Protein AF-0000000076615016 (afdb_homodimer)

Sequence (362 aa):
MDGISYGSLTGNTTLDVFFDHLCDGSAEAWPGLYSFWSNNQDWLRMIIHIYPLPYHYYSFNVGEAGRFIQTMYPANFTSFLSWFFQHQSKYLDAAQAWDQSQLYTNLAHDTQTATGVAFSLTEEALNKDTYDWSLRVSWKYATSKGITGTPQYMVNGIWTPGASNCVTVQDWQSFFSSIISMDGISYGSLTGNTTLDVFFDHLCDGSAEAWPGLYSFWSNNQDWLRMIIHIYPLPYHYYSFNVGEAGRFIQTMYPANFTSFLSWFFQHQSKYLDAAQAWDQSQLYTNLAHDTQTATGVAFSLTEEALNKDTYDWSLRVSWKYATSKGITGTPQYMVNGIWTPGASNCVTVQDWQSFFSSIIS

Structure (mmCIF, N/CA/C/O backbone):
data_AF-0000000076615016-model_v1
#
loop_
_entity.id
_entity.type
_entity.pdbx_description
1 polymer 'Uncharacterized protein'
#
loop_
_atom_site.group_PDB
_atom_site.id
_atom_site.type_symbol
_atom_site.label_atom_id
_atom_site.label_alt_id
_atom_site.label_comp_id
_atom_site.label_asym_id
_atom_site.label_entity_id
_atom_site.label_seq_id
_atom_site.pdbx_PDB_ins_code
_atom_site.Cartn_x
_atom_site.Cartn_y
_atom_site.Cartn_z
_atom_site.occupancy
_atom_site.B_iso_or_equiv
_atom_site.auth_seq_id
_atom_site.auth_comp_id
_atom_site.auth_asym_id
_atom_site.auth_atom_id
_atom_site.pdbx_PDB_model_num
ATOM 1 N N . MET A 1 1 ? -15.938 5.969 12.484 1 75 1 MET A N 1
ATOM 2 C CA . MET A 1 1 ? -15.695 6.531 11.156 1 75 1 MET A CA 1
ATOM 3 C C . MET A 1 1 ? -14.195 6.676 10.898 1 75 1 MET A C 1
ATOM 5 O O . MET A 1 1 ? -13.422 6.91 11.82 1 75 1 MET A O 1
ATOM 9 N N . ASP A 1 2 ? -13.773 6.316 9.664 1 92 2 ASP A N 1
ATOM 10 C CA . ASP A 1 2 ? -12.359 6.414 9.32 1 92 2 ASP A CA 1
ATOM 11 C C . ASP A 1 2 ? -11.984 7.848 8.945 1 92 2 ASP A C 1
ATOM 13 O O . ASP A 1 2 ? -12.805 8.578 8.383 1 92 2 ASP A O 1
ATOM 17 N N . GLY A 1 3 ? -10.727 8.18 9.352 1 95.31 3 GLY A N 1
ATOM 18 C CA . GLY A 1 3 ? -10.18 9.469 8.961 1 95.31 3 GLY A CA 1
ATOM 19 C C . GLY A 1 3 ? -10.258 10.508 10.062 1 95.31 3 GLY A C 1
ATOM 20 O O . GLY A 1 3 ? -10.766 10.227 11.156 1 95.31 3 GLY A O 1
ATOM 21 N N . ILE A 1 4 ? -9.695 11.734 9.898 1 96.62 4 ILE A N 1
ATOM 22 C CA . ILE A 1 4 ? -9.773 12.875 10.812 1 96.62 4 ILE A CA 1
ATOM 23 C C . ILE A 1 4 ? -10.672 13.953 10.211 1 96.62 4 ILE A C 1
ATOM 25 O O . ILE A 1 4 ? -10.555 14.281 9.031 1 96.62 4 ILE A O 1
ATOM 29 N N . SER A 1 5 ? -11.547 14.383 11.008 1 94.94 5 SER A N 1
ATOM 30 C CA . SER A 1 5 ? -12.562 15.328 10.555 1 94.94 5 SER A CA 1
ATOM 31 C C . SER A 1 5 ? -12.211 16.75 10.969 1 94.94 5 SER A C 1
ATOM 33 O O . SER A 1 5 ? -11.742 16.984 12.086 1 94.94 5 SER A O 1
ATOM 35 N N . TYR A 1 6 ? -12.391 17.656 9.992 1 93.62 6 TYR A N 1
ATOM 36 C CA . TYR A 1 6 ? -12.219 19.094 10.219 1 93.62 6 TYR A CA 1
ATOM 37 C C . TYR A 1 6 ? -13.461 19.859 9.773 1 93.62 6 TYR A C 1
ATOM 39 O O . TYR A 1 6 ? -14.109 19.5 8.797 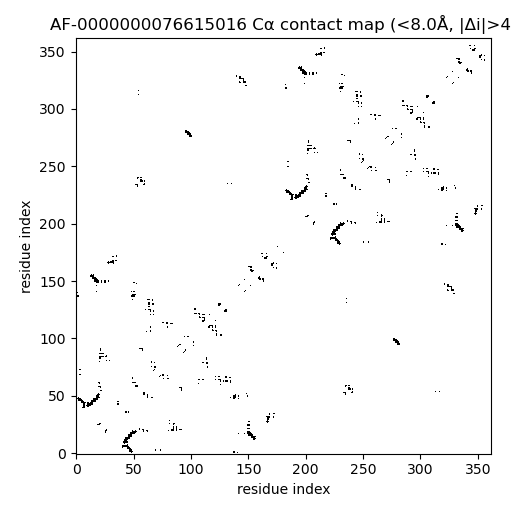1 93.62 6 TYR A O 1
ATOM 47 N N . GLY A 1 7 ? -13.695 20.984 10.523 1 89.06 7 GLY A N 1
ATOM 48 C CA . GLY A 1 7 ? -14.805 21.844 10.156 1 89.06 7 GLY A CA 1
ATOM 49 C C . GLY A 1 7 ? -16.094 21.484 10.852 1 89.06 7 GLY A C 1
ATOM 50 O O . GLY A 1 7 ? -16.094 20.719 11.82 1 89.06 7 GLY A O 1
ATOM 51 N N . SER A 1 8 ? -17.172 22.141 10.375 1 82.62 8 SER A N 1
ATOM 52 C CA . SER A 1 8 ? -18.453 22.078 11.055 1 82.62 8 SER A CA 1
ATOM 53 C C . SER A 1 8 ? -19.062 20.688 10.961 1 82.62 8 SER A C 1
ATOM 55 O O . SER A 1 8 ? -19.078 20.078 9.891 1 82.62 8 SER A O 1
ATOM 57 N N . LEU A 1 9 ? -19.484 20.203 12.086 1 83.56 9 LEU A N 1
ATOM 58 C CA . LEU A 1 9 ? -20.172 18.922 12.141 1 83.56 9 LEU A CA 1
ATOM 59 C C . LEU A 1 9 ? -21.625 19.062 11.711 1 83.56 9 LEU A C 1
ATOM 61 O O . LEU A 1 9 ? -22.312 18.062 11.453 1 83.56 9 LEU A O 1
ATOM 65 N N . THR A 1 10 ? -22.016 20.266 11.547 1 81.25 10 THR A N 1
ATOM 66 C CA . THR A 1 10 ? -23.406 20.516 11.211 1 81.25 10 THR A CA 1
ATOM 67 C C . THR A 1 10 ? -23.547 21 9.773 1 81.25 10 THR A C 1
ATOM 69 O O . THR A 1 10 ? -24.641 21.297 9.305 1 81.25 10 THR A O 1
ATOM 72 N N . GLY A 1 11 ? -22.406 21.141 9.141 1 78.56 11 GLY A N 1
ATOM 73 C CA . GLY A 1 11 ? -22.453 21.547 7.742 1 78.56 11 GLY A CA 1
ATOM 74 C C . GLY A 1 11 ? -23.172 20.531 6.855 1 78.56 11 GLY A C 1
ATOM 75 O O . GLY A 1 11 ? -23.344 19.375 7.238 1 78.56 11 GLY A O 1
ATOM 76 N N . ASN A 1 12 ? -23.625 21.016 5.672 1 85.88 12 ASN A N 1
ATOM 77 C CA . ASN A 1 12 ? -24.453 20.219 4.781 1 85.88 12 ASN A CA 1
ATOM 78 C C . ASN A 1 12 ? -23.609 19.453 3.768 1 85.88 12 ASN A C 1
ATOM 80 O O . ASN A 1 12 ? -24.141 18.656 2.988 1 85.88 12 ASN A O 1
ATOM 84 N N . THR A 1 13 ? -22.328 19.797 3.725 1 94.38 13 THR A N 1
ATOM 85 C CA . THR A 1 13 ? -21.469 19.156 2.729 1 94.38 13 THR A CA 1
ATOM 86 C C . THR A 1 13 ? -20.234 18.531 3.383 1 94.38 13 THR A C 1
ATOM 88 O O . THR A 1 13 ? -19.578 19.188 4.203 1 94.38 13 THR A O 1
ATOM 91 N N . THR A 1 14 ? -19.906 17.281 3.051 1 96 14 THR A N 1
ATOM 92 C CA . THR A 1 14 ? -18.703 16.609 3.514 1 96 14 THR A CA 1
ATOM 93 C C . THR A 1 14 ? -17.797 16.25 2.34 1 96 14 THR A C 1
ATOM 95 O O . THR A 1 14 ? -18.25 15.688 1.343 1 96 14 THR A O 1
ATOM 98 N N . LEU A 1 15 ? -16.609 16.656 2.4 1 96.56 15 LEU A N 1
ATOM 99 C CA . LEU A 1 15 ? -15.57 16.281 1.446 1 96.56 15 LEU A CA 1
ATOM 100 C C . LEU A 1 15 ? -14.617 15.258 2.055 1 96.56 15 LEU A C 1
ATOM 102 O O . LEU A 1 15 ? -13.844 15.586 2.959 1 96.56 15 LEU A O 1
ATOM 106 N N . ASP A 1 16 ? -14.672 13.992 1.586 1 97.5 16 ASP A N 1
ATOM 107 C CA . ASP A 1 16 ? -13.648 13 1.901 1 97.5 16 ASP A CA 1
ATOM 108 C C . ASP A 1 16 ? -12.438 13.164 0.988 1 97.5 16 ASP A C 1
ATOM 110 O O . ASP A 1 16 ? -12.57 13.219 -0.235 1 97.5 16 ASP A O 1
ATOM 114 N N . VAL A 1 17 ? -11.344 13.273 1.611 1 98.38 17 VAL A N 1
ATOM 115 C CA . VAL A 1 17 ? -10.07 13.422 0.919 1 98.38 17 VAL A CA 1
ATOM 116 C C . VAL A 1 17 ? -9.188 12.203 1.192 1 98.38 17 VAL A C 1
ATOM 118 O O . VAL A 1 17 ? -8.953 11.844 2.35 1 98.38 17 VAL A O 1
ATOM 121 N N . PHE A 1 18 ? -8.742 11.516 0.162 1 98.69 18 PHE A N 1
ATOM 122 C CA . PHE A 1 18 ? -7.812 10.391 0.284 1 98.69 18 PHE A CA 1
ATOM 123 C C . PHE A 1 18 ? -6.414 10.805 -0.162 1 98.69 18 PHE A C 1
ATOM 125 O O . PHE A 1 18 ? -6.195 11.102 -1.337 1 98.69 18 PHE A O 1
ATOM 132 N N . PHE A 1 19 ? -5.477 10.836 0.798 1 98.75 19 PHE A N 1
ATOM 133 C CA . PHE A 1 19 ? -4.121 11.312 0.555 1 98.75 19 PHE A CA 1
ATOM 134 C C . PHE A 1 19 ? -3.102 10.219 0.866 1 98.75 19 PHE A C 1
ATOM 136 O O . PHE A 1 19 ? -3.342 9.367 1.721 1 98.75 19 PHE A O 1
ATOM 143 N N . ASP A 1 20 ? -2.072 10.242 0.205 1 98.88 20 ASP A N 1
ATOM 144 C CA . ASP A 1 20 ? -0.814 9.57 0.519 1 98.88 20 ASP A CA 1
ATOM 145 C C . ASP A 1 20 ? 0.298 10.586 0.776 1 98.88 20 ASP A C 1
ATOM 147 O O . ASP A 1 20 ? 0.588 11.422 -0.078 1 98.88 20 ASP A O 1
ATOM 151 N N . HIS A 1 21 ? 0.977 10.484 1.896 1 98.88 21 HIS A N 1
ATOM 152 C CA . HIS A 1 21 ? 1.979 11.453 2.324 1 98.88 21 HIS A CA 1
ATOM 153 C C . HIS A 1 21 ? 3.107 11.57 1.304 1 98.88 21 HIS A C 1
ATOM 155 O O . HIS A 1 21 ? 3.799 12.586 1.247 1 98.88 21 HIS A O 1
ATOM 161 N N . LEU A 1 22 ? 3.299 10.539 0.494 1 98.81 22 LEU A N 1
ATOM 162 C CA . LEU A 1 22 ? 4.445 10.508 -0.407 1 98.81 22 LEU A CA 1
ATOM 163 C C . LEU A 1 22 ? 3.998 10.641 -1.859 1 98.81 22 LEU A C 1
ATOM 165 O O . LEU A 1 22 ? 4.777 10.367 -2.779 1 98.81 22 LEU A O 1
ATOM 169 N N . CYS A 1 23 ? 2.771 11.008 -2.111 1 98.75 23 CYS A N 1
ATOM 170 C CA . CYS A 1 23 ? 2.248 11.156 -3.465 1 98.75 23 CYS A CA 1
ATOM 171 C C . CYS A 1 23 ? 2.393 12.594 -3.953 1 98.75 23 CYS A C 1
ATOM 173 O O . CYS A 1 23 ? 1.917 13.523 -3.303 1 98.75 23 CYS A O 1
ATOM 175 N N . ASP A 1 24 ? 2.99 12.75 -5.086 1 98.06 24 ASP A N 1
ATOM 176 C CA . ASP A 1 24 ? 3.215 14.078 -5.637 1 98.06 24 ASP A CA 1
ATOM 177 C C . ASP A 1 24 ? 1.892 14.781 -5.934 1 98.06 24 ASP A C 1
ATOM 179 O O . ASP A 1 24 ? 1.761 15.992 -5.715 1 98.06 24 ASP A O 1
ATOM 183 N N . GLY A 1 25 ? 0.865 14.078 -6.438 1 97.88 25 GLY A N 1
ATOM 184 C CA . GLY A 1 25 ? -0.448 14.664 -6.656 1 97.88 25 GLY A CA 1
ATOM 185 C C . GLY A 1 25 ? -1.092 15.18 -5.383 1 97.88 25 GLY A C 1
ATOM 186 O O . GLY A 1 25 ? -1.687 16.266 -5.371 1 97.88 25 GLY A O 1
ATOM 187 N N . SER A 1 26 ? -1.023 14.414 -4.281 1 98.5 26 SER A N 1
ATOM 188 C CA . SER A 1 26 ? -1.533 14.844 -2.984 1 98.5 26 SER A CA 1
ATOM 189 C C . SER A 1 26 ? -0.844 16.125 -2.518 1 98.5 26 SER A C 1
ATOM 191 O O . SER A 1 26 ? -1.498 17.047 -2.02 1 98.5 26 SER A O 1
ATOM 193 N N . ALA A 1 27 ? 0.532 16.109 -2.67 1 98.62 27 ALA A N 1
ATOM 194 C CA . ALA A 1 27 ? 1.303 17.297 -2.268 1 98.62 27 ALA A CA 1
ATOM 195 C C . ALA A 1 27 ? 0.873 18.531 -3.055 1 98.62 27 ALA A C 1
ATOM 197 O O . ALA A 1 27 ? 0.742 19.609 -2.49 1 98.62 27 ALA A O 1
ATOM 198 N N . GLU A 1 28 ? 0.644 18.344 -4.324 1 98.19 28 GLU A N 1
ATOM 199 C CA . GLU A 1 28 ? 0.249 19.453 -5.188 1 98.19 28 GLU A CA 1
ATOM 200 C C . GLU A 1 28 ? -1.146 19.953 -4.828 1 98.19 28 GLU A C 1
ATOM 202 O O . GLU A 1 28 ? -1.414 21.156 -4.91 1 98.19 28 GLU A O 1
ATOM 207 N N . ALA A 1 29 ? -2.029 19.125 -4.422 1 98.19 29 ALA A N 1
ATOM 208 C CA . ALA A 1 29 ? -3.434 19.438 -4.184 1 98.19 29 ALA A CA 1
ATOM 209 C C . ALA A 1 29 ? -3.617 20.141 -2.832 1 98.19 29 ALA A C 1
ATOM 211 O O . ALA A 1 29 ? -4.535 20.938 -2.66 1 98.19 29 ALA A O 1
ATOM 212 N N . TRP A 1 30 ? -2.754 19.906 -1.861 1 98.38 30 TRP A N 1
ATOM 213 C CA . TRP A 1 30 ? -2.998 20.188 -0.45 1 98.38 30 TRP A CA 1
ATOM 214 C C . TRP A 1 30 ? -3.084 21.688 -0.199 1 98.38 30 TRP A C 1
ATOM 216 O O . TRP A 1 30 ? -4.043 22.172 0.411 1 98.38 30 TRP A O 1
ATOM 226 N N . PRO A 1 31 ? -2.145 22.547 -0.707 1 98.31 31 PRO A N 1
ATOM 227 C CA . PRO A 1 31 ? -2.203 23.953 -0.335 1 98.31 31 PRO A CA 1
ATOM 228 C C . PRO A 1 31 ? -3.492 24.641 -0.794 1 98.31 31 PRO A C 1
ATOM 230 O O . PRO A 1 31 ? -4.113 25.375 -0.026 1 98.31 31 PRO A O 1
ATOM 233 N N . GLY A 1 32 ? -3.875 24.391 -2.02 1 98.44 32 GLY A N 1
ATOM 234 C CA . GLY A 1 32 ? -5.102 24.984 -2.529 1 98.44 32 GLY A CA 1
ATOM 235 C C . GLY A 1 32 ? -6.344 24.484 -1.819 1 98.44 32 GLY A C 1
ATOM 236 O O . GLY A 1 32 ? -7.234 25.266 -1.487 1 98.44 32 GLY A O 1
ATOM 237 N N . LEU A 1 33 ? -6.434 23.172 -1.544 1 98.31 33 LEU A N 1
ATOM 238 C CA . LEU A 1 33 ? -7.566 22.594 -0.835 1 98.31 33 LEU A CA 1
ATOM 239 C C . LEU A 1 33 ? -7.672 23.141 0.58 1 98.31 33 LEU A C 1
ATOM 241 O O . LEU A 1 33 ? -8.758 23.516 1.025 1 98.31 33 LEU A O 1
ATOM 245 N N . TYR A 1 34 ? -6.48 23.156 1.288 1 98.06 34 TYR A N 1
ATOM 246 C CA . TYR A 1 34 ? -6.469 23.641 2.666 1 98.06 34 TYR A CA 1
ATOM 247 C C . TYR A 1 34 ? -6.93 25.094 2.74 1 98.06 34 TYR A C 1
ATOM 249 O O . TYR A 1 34 ? -7.719 25.453 3.617 1 98.06 34 TYR A O 1
ATOM 257 N N . SER A 1 35 ? -6.414 25.906 1.877 1 98.25 35 SER A N 1
ATOM 258 C CA . SER A 1 35 ? -6.797 27.312 1.847 1 98.25 35 SER A CA 1
ATOM 259 C C . SER A 1 35 ? -8.289 27.469 1.567 1 98.25 35 SER A C 1
ATOM 261 O O . SER A 1 35 ? -8.969 28.25 2.229 1 98.25 35 SER A O 1
ATOM 263 N N . PHE A 1 36 ? -8.836 26.781 0.556 1 98 36 PHE A N 1
ATOM 264 C CA . PHE A 1 36 ? -10.258 26.844 0.235 1 98 36 PHE A CA 1
ATOM 265 C C . PHE A 1 36 ? -11.102 26.422 1.435 1 98 36 PHE A C 1
ATOM 267 O O . PHE A 1 36 ? -12.031 27.125 1.82 1 98 36 PHE A O 1
ATOM 274 N N . TRP A 1 37 ? -10.711 25.25 2.018 1 96.81 37 TRP A N 1
ATOM 275 C CA . TRP A 1 37 ? -11.445 24.719 3.164 1 96.81 37 TRP A CA 1
ATOM 276 C C . TRP A 1 37 ? -11.422 25.719 4.32 1 96.81 37 TRP A C 1
ATOM 278 O O . TRP A 1 37 ? -12.461 25.984 4.941 1 96.81 37 TRP A O 1
ATOM 288 N N . SER A 1 38 ? -10.242 26.281 4.641 1 96.44 38 SER A N 1
ATOM 289 C CA . SER A 1 38 ? -10.078 27.203 5.762 1 96.44 38 SER A CA 1
ATOM 290 C C . SER A 1 38 ? -11.031 28.375 5.652 1 96.44 38 SER A C 1
ATOM 292 O O . SER A 1 38 ? -11.469 28.922 6.668 1 96.44 38 SER A O 1
ATOM 294 N N . ASN A 1 39 ? -11.438 28.734 4.461 1 95.81 39 ASN A N 1
ATOM 295 C CA . ASN A 1 39 ? -12.32 29.875 4.227 1 95.81 39 ASN A CA 1
ATOM 296 C C . ASN A 1 39 ? -13.781 29.438 4.133 1 95.81 39 ASN A C 1
ATOM 298 O O . ASN A 1 39 ? -14.672 30.266 3.979 1 95.81 39 ASN A O 1
ATOM 302 N N . ASN A 1 40 ? -14.047 28.172 4.223 1 94.81 40 ASN A N 1
ATOM 303 C CA . ASN A 1 40 ? -15.398 27.641 4.031 1 94.81 40 ASN A CA 1
ATOM 304 C C . ASN A 1 40 ? -15.75 26.609 5.094 1 94.81 40 ASN A C 1
ATOM 306 O O . ASN A 1 40 ? -16.516 25.672 4.824 1 94.81 40 ASN A O 1
ATOM 310 N N . GLN A 1 41 ? -15.18 26.688 6.266 1 94 41 GLN A N 1
ATOM 311 C CA . GLN A 1 4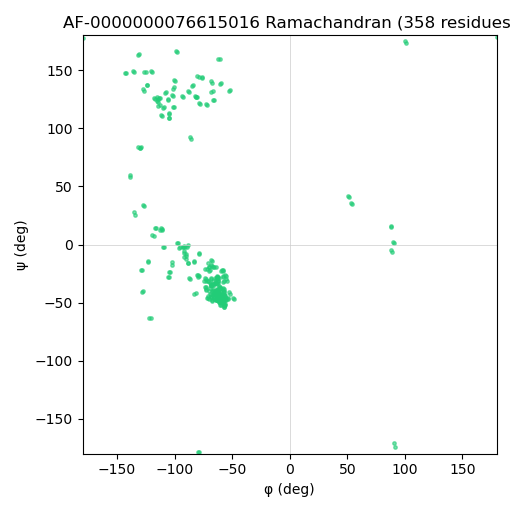1 ? -15.32 25.688 7.328 1 94 41 GLN A CA 1
ATOM 312 C C . GLN A 1 41 ? -16.719 25.734 7.926 1 94 41 GLN A C 1
ATOM 314 O O . GLN A 1 41 ? -17.125 24.797 8.625 1 94 41 GLN A O 1
ATOM 319 N N . ASP A 1 42 ? -17.438 26.719 7.715 1 92.19 42 ASP A N 1
ATOM 320 C CA . ASP A 1 42 ? -18.766 26.859 8.281 1 92.19 42 ASP A CA 1
ATOM 321 C C . ASP A 1 42 ? -19.75 25.891 7.633 1 92.19 42 ASP A C 1
ATOM 323 O O . ASP A 1 42 ? -20.734 25.484 8.258 1 92.19 42 ASP A O 1
ATOM 327 N N . TRP A 1 43 ? -19.531 25.562 6.305 1 92.88 43 TRP A N 1
ATOM 328 C CA . TRP A 1 43 ? -20.5 24.703 5.625 1 92.88 43 TRP A CA 1
ATOM 329 C C . TRP A 1 43 ? -19.812 23.469 5.055 1 92.88 43 TRP A C 1
ATOM 331 O O . TRP A 1 43 ? -20.484 22.5 4.684 1 92.88 43 TRP A O 1
ATOM 341 N N . LEU A 1 44 ? -18.5 23.453 4.977 1 95.38 44 LEU A N 1
ATOM 342 C CA . LEU A 1 44 ? -17.75 22.344 4.379 1 95.38 44 LEU A CA 1
ATOM 343 C C . LEU A 1 44 ? -16.953 21.594 5.438 1 95.38 44 LEU A C 1
ATOM 345 O O . LEU A 1 44 ? -15.977 22.109 5.973 1 95.38 44 LEU A O 1
ATOM 349 N N . ARG A 1 45 ? -17.375 20.375 5.691 1 96.38 45 ARG A N 1
ATOM 350 C CA . ARG A 1 45 ? -16.609 19.453 6.512 1 96.38 45 ARG A CA 1
ATOM 351 C C . ARG A 1 45 ? -15.609 18.656 5.672 1 96.38 45 ARG A C 1
ATOM 353 O O . ARG A 1 45 ? -15.945 18.188 4.586 1 96.38 45 ARG A O 1
ATOM 360 N N . MET A 1 46 ? -14.406 18.578 6.109 1 96.81 46 MET A N 1
ATOM 361 C CA . MET A 1 46 ? -13.359 17.828 5.422 1 96.81 46 MET A CA 1
ATOM 362 C C . MET A 1 46 ? -12.906 16.641 6.258 1 96.81 46 MET A C 1
ATOM 364 O O . MET A 1 46 ? -12.602 16.797 7.445 1 96.81 46 MET A O 1
ATOM 368 N N . ILE A 1 47 ? -12.953 15.477 5.703 1 97.38 47 ILE A N 1
ATOM 369 C CA . ILE A 1 47 ? -12.422 14.281 6.344 1 97.38 47 ILE A CA 1
ATOM 370 C C . ILE A 1 47 ? -11.211 13.766 5.566 1 97.38 47 ILE A C 1
ATOM 372 O O . ILE A 1 47 ? -11.32 13.43 4.387 1 97.38 47 ILE A O 1
ATOM 376 N N . ILE A 1 48 ? -10.094 13.703 6.176 1 98.38 48 ILE A N 1
ATOM 377 C CA . ILE A 1 48 ? -8.867 13.266 5.52 1 98.38 48 ILE A CA 1
ATOM 378 C C . ILE A 1 48 ? -8.562 11.82 5.898 1 98.38 48 ILE A C 1
ATOM 380 O O . ILE A 1 48 ? -8.445 11.492 7.082 1 98.38 48 ILE A O 1
ATOM 384 N N . HIS A 1 49 ? -8.531 10.969 4.945 1 98.69 49 HIS A N 1
ATOM 385 C CA . HIS A 1 49 ? -8.141 9.57 5.07 1 98.69 49 HIS A CA 1
ATOM 386 C C . HIS A 1 49 ? -6.719 9.344 4.566 1 98.69 49 HIS A C 1
ATOM 388 O O . HIS A 1 49 ? -6.379 9.742 3.451 1 98.69 49 HIS A O 1
ATOM 394 N N . ILE A 1 50 ? -5.871 8.664 5.445 1 98.81 50 ILE A N 1
ATOM 395 C CA . ILE A 1 50 ? -4.543 8.258 5 1 98.81 50 ILE A CA 1
ATOM 396 C C . ILE A 1 50 ? -4.648 6.992 4.148 1 98.81 50 ILE A C 1
ATOM 398 O O . ILE A 1 50 ? -5.207 5.984 4.586 1 98.81 50 ILE A O 1
ATOM 402 N N . TYR A 1 51 ? -4.18 7.066 2.902 1 98.81 51 TYR A N 1
ATOM 403 C CA . TYR A 1 51 ? -4.262 5.961 1.956 1 98.81 51 TYR A CA 1
ATOM 404 C C . TYR A 1 51 ? -2.906 5.691 1.312 1 98.81 51 TYR A C 1
ATOM 406 O O . TYR A 1 51 ? -2.654 6.117 0.183 1 98.81 51 TYR A O 1
ATOM 414 N N . PRO A 1 52 ? -2.02 4.91 2.02 1 98.81 52 PRO A N 1
ATOM 415 C CA . PRO A 1 52 ? -0.692 4.617 1.474 1 98.81 52 PRO A CA 1
ATOM 416 C C . PRO A 1 52 ? -0.75 3.766 0.206 1 98.81 52 PRO A C 1
ATOM 418 O O . PRO A 1 52 ? -1.366 2.697 0.202 1 98.81 52 PRO A O 1
ATOM 421 N N . LEU A 1 53 ? -0.141 4.254 -0.879 1 98.81 53 LEU A N 1
ATOM 422 C CA . LEU A 1 53 ? -0.028 3.508 -2.127 1 98.81 53 LEU A CA 1
ATOM 423 C C . LEU A 1 53 ? 1.178 2.574 -2.094 1 98.81 53 LEU A C 1
ATOM 425 O O . LEU A 1 53 ? 2.256 2.963 -1.641 1 98.81 53 LEU A O 1
ATOM 429 N N . PRO A 1 54 ? 1.065 1.339 -2.553 1 98.5 54 PRO A N 1
ATOM 430 C CA . PRO A 1 54 ? 2.129 0.349 -2.363 1 98.5 54 PRO A CA 1
ATOM 431 C C . PRO A 1 54 ? 3.375 0.654 -3.191 1 98.5 54 PRO A C 1
ATOM 433 O O . PRO A 1 54 ? 4.453 0.123 -2.912 1 98.5 54 PRO A O 1
ATOM 436 N N . TYR A 1 55 ? 3.236 1.514 -4.285 1 98.38 55 TYR A N 1
ATOM 437 C CA . TYR A 1 55 ? 4.375 1.82 -5.141 1 98.38 55 TYR A CA 1
ATOM 438 C C . TYR A 1 55 ? 5.129 3.043 -4.633 1 98.38 55 TYR A C 1
ATOM 440 O O . TYR A 1 55 ? 6.176 3.408 -5.176 1 98.38 55 TYR A O 1
ATOM 448 N N . HIS A 1 56 ? 4.625 3.758 -3.66 1 98.44 56 HIS A N 1
ATOM 449 C CA . HIS A 1 56 ? 5.418 4.621 -2.791 1 98.44 56 HIS A CA 1
ATOM 450 C C . HIS A 1 56 ? 5.973 3.846 -1.603 1 98.44 56 HIS A C 1
ATOM 452 O O . HIS A 1 56 ? 5.355 3.801 -0.537 1 98.44 56 HIS A O 1
ATOM 458 N N . TYR A 1 57 ? 7.164 3.326 -1.721 1 97.19 57 TYR A N 1
ATOM 459 C CA . TYR A 1 57 ? 7.691 2.178 -0.991 1 97.19 57 TYR A CA 1
ATOM 460 C C . TYR A 1 57 ? 7.586 2.393 0.514 1 97.19 57 TYR A C 1
ATOM 462 O O . TYR A 1 57 ? 7.383 1.44 1.271 1 97.19 57 TYR A O 1
ATOM 470 N N . TYR A 1 58 ? 7.652 3.617 0.987 1 98.31 58 TYR A N 1
ATOM 471 C CA . TYR A 1 58 ? 7.691 3.854 2.426 1 98.31 58 TYR A CA 1
ATOM 472 C C . TYR A 1 58 ? 6.418 4.539 2.9 1 98.31 58 TYR A C 1
ATOM 474 O O . TYR A 1 58 ? 6.363 5.055 4.02 1 98.31 58 TYR A O 1
ATOM 482 N N . SER A 1 59 ? 5.453 4.559 2.02 1 98.75 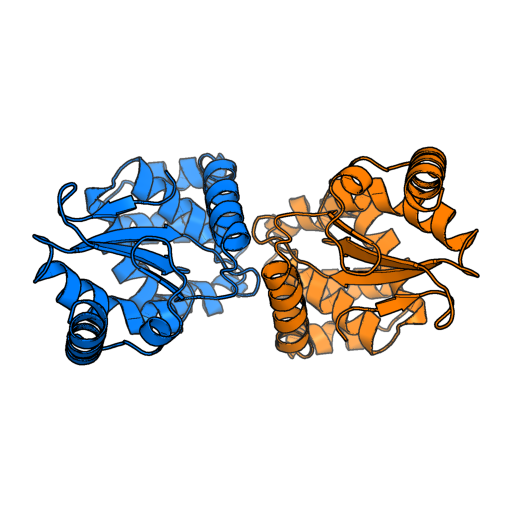59 SER A N 1
ATOM 483 C CA . SER A 1 59 ? 4.234 5.301 2.311 1 98.75 59 SER A CA 1
ATOM 484 C C . SER A 1 59 ? 3.514 4.73 3.527 1 98.75 59 SER A C 1
ATOM 486 O O . SER A 1 59 ? 2.934 5.473 4.32 1 98.75 59 SER A O 1
ATOM 488 N N . PHE A 1 60 ? 3.453 3.365 3.684 1 98.81 60 PHE A N 1
ATOM 489 C CA . PHE A 1 60 ? 2.77 2.793 4.836 1 98.81 60 PHE A CA 1
ATOM 490 C C . PHE A 1 60 ? 3.49 3.156 6.129 1 98.81 60 PHE A C 1
ATOM 492 O O . PHE A 1 60 ? 2.85 3.467 7.137 1 98.81 60 PHE A O 1
ATOM 499 N N . ASN A 1 61 ? 4.852 3.141 6.152 1 98.69 61 ASN A N 1
ATOM 500 C CA . ASN A 1 61 ? 5.621 3.549 7.324 1 98.69 61 ASN A CA 1
ATOM 501 C C . ASN A 1 61 ? 5.34 5 7.703 1 98.69 61 ASN A C 1
ATOM 503 O O . ASN A 1 61 ? 5.082 5.305 8.867 1 98.69 61 ASN A O 1
ATOM 507 N N . VAL A 1 62 ? 5.418 5.871 6.707 1 98.88 62 VAL A N 1
ATOM 508 C CA . VAL A 1 62 ? 5.125 7.281 6.953 1 98.88 62 VAL A CA 1
ATOM 509 C C . VAL A 1 62 ? 3.68 7.434 7.418 1 98.88 62 VAL A C 1
ATOM 511 O O . VAL A 1 62 ? 3.389 8.242 8.305 1 98.88 62 VAL A O 1
ATOM 514 N N . GLY A 1 63 ? 2.762 6.613 6.824 1 98.88 63 GLY A N 1
ATOM 515 C CA . GLY A 1 63 ? 1.36 6.617 7.211 1 98.88 63 GLY A CA 1
ATOM 516 C C . GLY A 1 63 ? 1.143 6.227 8.664 1 98.88 63 GLY A C 1
ATOM 517 O O . GLY A 1 63 ? 0.23 6.734 9.32 1 98.88 63 GLY A O 1
ATOM 518 N N . GLU A 1 64 ? 1.978 5.285 9.164 1 98.81 64 GLU A N 1
ATOM 519 C CA . GLU A 1 64 ? 1.862 4.895 10.562 1 98.81 64 GLU A CA 1
ATOM 520 C C . GLU A 1 64 ? 2.182 6.066 11.492 1 98.81 64 GLU A C 1
ATOM 522 O O . GLU A 1 64 ? 1.502 6.266 12.5 1 98.81 64 GLU A O 1
ATOM 527 N N . ALA A 1 65 ? 3.195 6.805 11.18 1 98.88 65 ALA A N 1
ATOM 528 C CA . ALA A 1 65 ? 3.48 8.023 11.93 1 98.88 65 ALA A CA 1
ATOM 529 C C . ALA A 1 65 ? 2.332 9.023 11.812 1 98.88 65 ALA A C 1
ATOM 531 O O . ALA A 1 65 ? 1.946 9.656 12.797 1 98.88 65 ALA A O 1
ATOM 532 N N . GLY A 1 66 ? 1.846 9.203 10.602 1 98.88 66 GLY A N 1
ATOM 533 C CA . GLY A 1 66 ? 0.695 10.07 10.391 1 98.88 66 GLY A CA 1
ATOM 534 C C . GLY A 1 66 ? -0.513 9.664 11.211 1 98.88 66 GLY A C 1
ATOM 535 O O . GLY A 1 66 ? -1.184 10.516 11.805 1 98.88 66 GLY A O 1
ATOM 536 N N . ARG A 1 67 ? -0.83 8.359 11.281 1 98.62 67 ARG A N 1
ATOM 537 C CA . ARG A 1 67 ? -1.958 7.852 12.055 1 98.62 67 ARG A CA 1
ATOM 538 C C . ARG A 1 67 ? -1.756 8.102 13.547 1 98.62 67 ARG A C 1
ATOM 540 O O . ARG A 1 67 ? -2.707 8.422 14.258 1 98.62 67 ARG A O 1
ATOM 547 N N . PHE A 1 68 ? -0.503 7.879 14.016 1 98.88 68 PHE A N 1
ATOM 548 C CA . PHE A 1 68 ? -0.145 8.219 15.391 1 98.88 68 PHE A CA 1
ATOM 549 C C . PHE A 1 68 ? -0.488 9.672 15.695 1 98.88 68 PHE A C 1
ATOM 551 O O . PHE A 1 68 ? -1.155 9.961 16.688 1 98.88 68 PHE A O 1
ATOM 558 N N . ILE A 1 69 ? -0.158 10.602 14.844 1 98.81 69 ILE A N 1
ATOM 559 C CA . ILE A 1 69 ? -0.41 12.023 15.031 1 98.81 69 ILE A CA 1
ATOM 560 C C . ILE A 1 69 ? -1.91 12.297 14.961 1 98.81 69 ILE A C 1
ATOM 562 O O . ILE A 1 69 ? -2.459 13.008 15.797 1 98.81 69 ILE A O 1
ATOM 566 N N . GLN A 1 70 ? -2.633 11.703 13.945 1 97.88 70 GLN A N 1
ATOM 567 C CA . GLN A 1 70 ? -4.078 11.867 13.836 1 97.88 70 GLN A CA 1
ATOM 568 C C . GLN A 1 70 ? -4.77 11.5 15.148 1 97.88 70 GLN A C 1
ATOM 570 O O . GLN A 1 70 ? -5.727 12.164 15.555 1 97.88 70 GLN A O 1
ATOM 575 N N . THR A 1 71 ? -4.27 10.43 15.75 1 97.5 71 THR A N 1
ATOM 576 C CA . THR A 1 71 ? -4.961 9.82 16.875 1 97.5 71 THR A CA 1
ATOM 577 C C . THR A 1 71 ? -4.629 10.547 18.172 1 97.5 71 THR A C 1
ATOM 579 O O . THR A 1 71 ? -5.52 10.844 18.969 1 97.5 71 THR A O 1
ATOM 582 N N . MET A 1 72 ? -3.359 10.898 18.375 1 98.44 72 MET A N 1
ATOM 583 C CA . MET A 1 72 ? -2.926 11.352 19.703 1 98.44 72 MET A CA 1
ATOM 584 C C . MET A 1 72 ? -2.754 12.867 19.719 1 98.44 72 MET A C 1
ATOM 586 O O . MET A 1 72 ? -2.838 13.492 20.781 1 98.44 72 MET A O 1
ATOM 590 N N . TYR A 1 73 ? -2.533 13.438 18.562 1 98.12 73 TYR A N 1
ATOM 591 C CA . TYR A 1 73 ? -2.262 14.859 18.453 1 98.12 73 TYR A CA 1
ATOM 592 C C . TYR A 1 73 ? -2.992 15.461 17.25 1 98.12 73 TYR A C 1
ATOM 594 O O . TYR A 1 73 ? -2.375 16.094 16.391 1 98.12 73 TYR A O 1
ATOM 602 N N . PRO A 1 74 ? -4.375 15.352 17.234 1 97.25 74 PRO A N 1
ATOM 603 C CA . PRO A 1 74 ? -5.152 15.742 16.047 1 97.25 74 PRO A CA 1
ATOM 604 C C . PRO A 1 74 ? -4.926 17.203 15.648 1 97.25 74 PRO A C 1
ATOM 606 O O . PRO A 1 74 ? -4.988 17.531 14.469 1 97.25 74 PRO A O 1
ATOM 609 N N . ALA A 1 75 ? -4.59 18.094 16.516 1 96.69 75 ALA A N 1
ATOM 610 C CA . ALA A 1 75 ? -4.363 19.5 16.219 1 96.69 75 ALA A CA 1
ATOM 611 C C . ALA A 1 75 ? -3.088 19.688 15.398 1 96.69 75 ALA A C 1
ATOM 613 O O . ALA A 1 75 ? -2.934 20.703 14.695 1 96.69 75 ALA A O 1
ATOM 614 N N . ASN A 1 76 ? -2.199 18.688 15.5 1 98.25 76 ASN A N 1
ATOM 615 C CA . ASN A 1 76 ? -0.896 18.797 14.852 1 98.25 76 ASN A CA 1
ATOM 616 C C . ASN A 1 76 ? -0.886 18.078 13.5 1 98.25 76 ASN A C 1
ATOM 618 O O . ASN A 1 76 ? 0.106 18.141 12.773 1 98.25 76 ASN A O 1
ATOM 622 N N . PHE A 1 77 ? -1.966 17.5 13.078 1 98.44 77 PHE A N 1
ATOM 623 C CA . PHE A 1 77 ? -1.95 16.641 11.914 1 98.44 77 PHE A CA 1
ATOM 624 C C . PHE A 1 77 ? -1.789 17.453 10.633 1 98.44 77 PHE A C 1
ATOM 626 O O . PHE A 1 77 ? -1.105 17.016 9.703 1 98.44 77 PHE A O 1
ATOM 633 N N . THR A 1 78 ? -2.412 18.641 10.508 1 97.56 78 THR A N 1
ATOM 634 C CA . THR A 1 78 ? -2.266 19.438 9.289 1 97.56 78 THR A CA 1
ATOM 635 C C . THR A 1 78 ? -0.823 19.906 9.117 1 97.56 78 THR A C 1
ATOM 637 O O . THR A 1 78 ? -0.334 20.016 7.992 1 97.56 78 THR A O 1
ATOM 640 N N . SER A 1 79 ? -0.101 20.188 10.273 1 98.31 79 SER A N 1
ATOM 641 C CA . SER A 1 79 ? 1.32 20.516 10.211 1 98.31 79 SER A CA 1
ATOM 642 C C . SER A 1 79 ? 2.141 19.312 9.734 1 98.31 79 SER A C 1
ATOM 644 O O . SER A 1 79 ? 3.084 19.484 8.961 1 98.31 79 SER A O 1
ATOM 646 N N . PHE A 1 80 ? 1.807 18.141 10.242 1 98.81 80 PHE A N 1
ATOM 647 C CA . PHE A 1 80 ? 2.443 16.906 9.789 1 98.81 80 PHE A CA 1
ATOM 648 C C . PHE A 1 80 ? 2.283 16.734 8.281 1 98.81 80 PHE A C 1
ATOM 650 O O . PHE A 1 80 ? 3.268 16.531 7.57 1 98.81 80 PHE A O 1
ATOM 657 N N . LEU A 1 81 ? 1.051 16.844 7.82 1 98.62 81 LEU A N 1
ATOM 658 C CA . LEU A 1 81 ? 0.729 16.688 6.406 1 98.62 81 LEU A CA 1
ATOM 659 C C . LEU A 1 81 ? 1.517 17.672 5.555 1 98.62 81 LEU A C 1
ATOM 661 O O . LEU A 1 81 ? 2.154 17.281 4.574 1 98.62 81 LEU A O 1
ATOM 665 N N . SER A 1 82 ? 1.471 18.969 5.891 1 98.62 82 SER A N 1
ATOM 666 C CA . SER A 1 82 ? 2.135 20.016 5.133 1 98.62 82 SER A CA 1
ATOM 667 C C . SER A 1 82 ? 3.639 19.781 5.055 1 98.62 82 SER A C 1
ATOM 669 O O . SER A 1 82 ? 4.246 19.9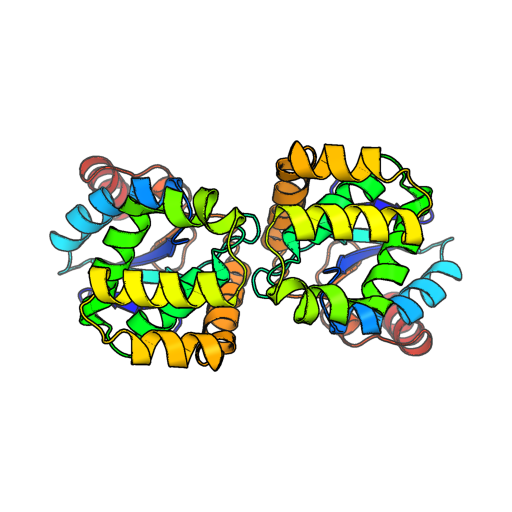38 3.994 1 98.62 82 SER A O 1
ATOM 671 N N . TRP A 1 83 ? 4.238 19.406 6.195 1 98.88 83 TRP A N 1
ATOM 672 C CA . TRP A 1 83 ? 5.684 19.203 6.223 1 98.88 83 TRP A CA 1
ATOM 673 C C . TRP A 1 83 ? 6.086 18.047 5.312 1 98.88 83 TRP A C 1
ATOM 675 O O . TRP A 1 83 ? 7.016 18.172 4.512 1 98.88 83 TRP A O 1
ATOM 685 N N . PHE A 1 84 ? 5.418 16.922 5.406 1 98.88 84 PHE A N 1
ATOM 686 C CA . PHE A 1 84 ? 5.789 15.75 4.629 1 98.88 84 PHE A CA 1
ATOM 687 C C . PHE A 1 84 ? 5.527 15.977 3.143 1 98.88 84 PHE A C 1
ATOM 689 O O . PHE A 1 84 ? 6.277 15.5 2.293 1 98.88 84 PHE A O 1
ATOM 696 N N . PHE A 1 85 ? 4.434 16.719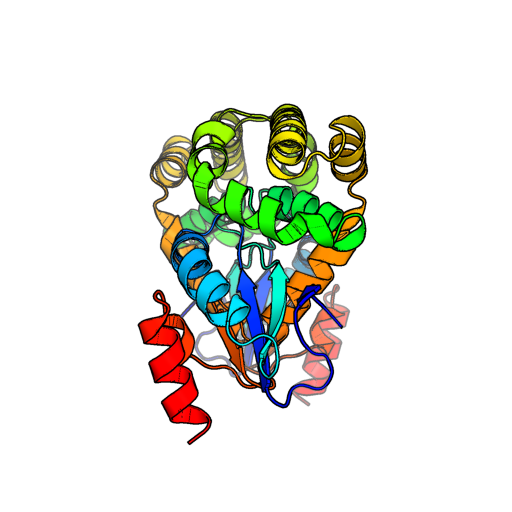 2.771 1 98.88 85 PHE A N 1
ATOM 697 C CA . PHE A 1 85 ? 4.172 17.062 1.38 1 98.88 85 PHE A CA 1
ATOM 698 C C . PHE A 1 85 ? 5.289 17.938 0.821 1 98.88 85 PHE A C 1
ATOM 700 O O . PHE A 1 85 ? 5.613 17.859 -0.366 1 98.88 85 PHE A O 1
ATOM 707 N N . GLN A 1 86 ? 5.961 18.703 1.678 1 98.5 86 GLN A N 1
ATOM 708 C CA . GLN A 1 86 ? 7.023 19.594 1.241 1 98.5 86 GLN A CA 1
ATOM 709 C C . GLN A 1 86 ? 8.375 18.875 1.221 1 98.5 86 GLN A C 1
ATOM 711 O O . GLN A 1 86 ? 9.328 19.375 0.619 1 98.5 86 GLN A O 1
ATOM 716 N N . HIS A 1 87 ? 8.477 17.734 1.87 1 98.69 87 HIS A N 1
ATOM 717 C CA . HIS A 1 87 ? 9.766 17.062 2.033 1 98.69 87 HIS A CA 1
ATOM 718 C C . HIS A 1 87 ? 9.711 15.617 1.561 1 98.69 87 HIS A C 1
ATOM 720 O O . HIS A 1 87 ? 10.367 14.742 2.131 1 98.69 87 HIS A O 1
ATOM 726 N N . GLN A 1 88 ? 8.953 15.242 0.563 1 98.62 88 GLN A N 1
ATOM 727 C CA . GLN A 1 88 ? 8.695 13.883 0.114 1 98.62 88 GLN A CA 1
ATOM 728 C C . GLN A 1 88 ? 9.977 13.227 -0.416 1 98.62 88 GLN A C 1
ATOM 730 O O . GLN A 1 88 ? 10.148 12.016 -0.298 1 98.62 88 GLN A O 1
ATOM 735 N N . SER A 1 89 ? 10.898 14.086 -1.059 1 98.12 89 SER A N 1
ATOM 736 C CA . SER A 1 89 ? 12.094 13.547 -1.699 1 98.12 89 SER A CA 1
ATOM 737 C C . SER A 1 89 ? 12.945 12.766 -0.709 1 98.12 89 SER A C 1
ATOM 739 O O . SER A 1 89 ? 13.594 11.789 -1.082 1 98.12 89 SER A O 1
ATOM 741 N N . LYS A 1 90 ? 12.969 13.133 0.564 1 98.5 90 LYS A N 1
ATOM 742 C CA . LYS A 1 90 ? 13.711 12.438 1.613 1 98.5 90 LYS A CA 1
ATOM 743 C C . LYS A 1 90 ? 13.266 10.984 1.727 1 98.5 90 LYS A C 1
ATOM 745 O O . LYS A 1 90 ? 14.102 10.078 1.854 1 98.5 90 LYS A O 1
ATOM 750 N N . TYR A 1 91 ? 11.984 10.688 1.574 1 98.56 91 TYR A N 1
ATOM 751 C CA . TYR A 1 91 ? 11.438 9.352 1.802 1 98.56 91 TYR A CA 1
ATOM 752 C C . TYR A 1 91 ? 11.188 8.633 0.481 1 98.56 91 TYR A C 1
ATOM 754 O O . TYR A 1 91 ? 11 7.414 0.457 1 98.56 91 TYR A O 1
ATOM 762 N N . LEU A 1 92 ? 11.18 9.383 -0.657 1 97.62 92 LEU A N 1
ATOM 763 C CA . LEU A 1 92 ? 11.062 8.773 -1.975 1 97.62 92 LEU A CA 1
ATOM 764 C C . LEU A 1 92 ? 12.43 8.383 -2.52 1 97.62 92 LEU A C 1
ATOM 766 O O . LEU A 1 92 ? 12.547 7.422 -3.283 1 97.62 92 LEU A O 1
ATOM 770 N N . ASP A 1 93 ? 13.484 9.141 -2.094 1 96.81 93 ASP A N 1
ATOM 771 C CA . ASP A 1 93 ? 14.805 8.977 -2.691 1 96.81 93 ASP A CA 1
ATOM 772 C C . ASP A 1 93 ? 15.844 8.609 -1.634 1 96.81 93 ASP A C 1
ATOM 774 O O . ASP A 1 93 ? 16.359 7.492 -1.621 1 96.81 93 ASP A O 1
ATOM 778 N N . ALA A 1 94 ? 16.125 9.453 -0.654 1 97.75 94 ALA A N 1
ATOM 779 C CA . ALA A 1 94 ? 17.188 9.281 0.332 1 97.75 94 ALA A CA 1
ATOM 780 C C . ALA A 1 94 ? 16.953 8.031 1.178 1 97.75 94 ALA A C 1
ATOM 782 O O . ALA A 1 94 ? 17.891 7.352 1.574 1 97.75 94 ALA A O 1
ATOM 783 N N . ALA A 1 95 ? 15.727 7.699 1.442 1 98.19 95 ALA A N 1
ATOM 784 C CA . ALA A 1 95 ? 15.391 6.598 2.338 1 98.19 95 ALA A CA 1
ATOM 785 C C . ALA A 1 95 ? 15.789 5.254 1.734 1 98.19 95 ALA A C 1
ATOM 787 O O . ALA A 1 95 ? 15.875 4.25 2.443 1 98.19 95 ALA A O 1
ATOM 788 N N . GLN A 1 96 ? 16 5.184 0.442 1 97.25 96 GLN A N 1
ATOM 789 C CA . GLN A 1 96 ? 16.406 3.951 -0.226 1 97.25 96 GLN A CA 1
ATOM 790 C C . GLN A 1 96 ? 17.719 3.418 0.349 1 97.25 96 GLN A C 1
ATOM 792 O O . GLN A 1 96 ? 18.016 2.225 0.237 1 97.25 96 GLN A O 1
ATOM 797 N N . ALA A 1 97 ? 18.516 4.285 0.989 1 98.12 97 ALA A N 1
ATOM 798 C CA . ALA A 1 97 ? 19.797 3.908 1.552 1 98.12 97 ALA A CA 1
ATOM 799 C C . ALA A 1 97 ? 19.672 3.506 3.018 1 98.12 97 ALA A C 1
ATOM 801 O O . ALA A 1 97 ? 20.641 3.121 3.656 1 98.12 97 ALA A O 1
ATOM 802 N N . TRP A 1 98 ? 18.484 3.58 3.58 1 98.5 98 TRP A N 1
ATOM 803 C CA . TRP A 1 98 ? 18.25 3.332 5 1 98.5 98 TRP A CA 1
ATOM 804 C C . TRP A 1 98 ? 17.703 1.924 5.223 1 98.5 98 TRP A C 1
ATOM 806 O O . TRP A 1 98 ? 16.938 1.412 4.41 1 98.5 98 TRP A O 1
ATOM 816 N N . ASP A 1 99 ? 18.156 1.277 6.293 1 97.38 99 ASP A N 1
ATOM 817 C CA . ASP A 1 99 ? 17.375 0.142 6.793 1 97.38 99 ASP A CA 1
ATOM 818 C C . ASP A 1 99 ? 16.188 0.611 7.613 1 97.38 99 ASP A C 1
ATOM 820 O O . ASP A 1 99 ? 15.945 1.813 7.75 1 97.38 99 ASP A O 1
ATOM 824 N N . GLN A 1 100 ? 15.406 -0.308 8.156 1 97.31 100 GLN A N 1
ATOM 825 C CA . GLN A 1 100 ? 14.156 0.052 8.82 1 97.31 100 GLN A CA 1
ATOM 826 C C . GLN A 1 100 ? 14.414 0.85 10.094 1 97.31 100 GLN A C 1
ATOM 828 O O . GLN A 1 100 ? 13.656 1.762 10.43 1 97.31 100 GLN A O 1
ATOM 833 N N . SER A 1 101 ? 15.445 0.445 10.836 1 97.94 101 SER A N 1
ATOM 834 C CA . SER A 1 101 ? 15.781 1.176 12.055 1 97.94 101 SER A CA 1
ATOM 835 C C . SER A 1 101 ? 16.109 2.635 11.75 1 97.94 101 SER A C 1
ATOM 837 O O . SER A 1 101 ? 15.625 3.537 12.445 1 97.94 101 SER A O 1
ATOM 839 N N . GLN A 1 102 ? 16.906 2.85 10.758 1 98.62 102 GLN A N 1
ATOM 840 C CA . GLN A 1 102 ? 17.234 4.207 10.336 1 98.62 102 GLN A CA 1
ATOM 841 C C . GLN A 1 102 ? 16 4.949 9.828 1 98.62 102 GLN A C 1
ATOM 843 O O . GLN A 1 102 ? 15.828 6.137 10.109 1 98.62 102 GLN A O 1
ATOM 848 N N . LEU A 1 103 ? 15.133 4.277 9.055 1 98.62 103 LEU A N 1
ATOM 849 C CA . LEU A 1 103 ? 13.891 4.867 8.57 1 98.62 103 LEU A CA 1
ATOM 850 C C . LEU A 1 103 ? 13.039 5.363 9.734 1 98.62 103 LEU A C 1
ATOM 852 O O . LEU A 1 103 ? 12.57 6.504 9.719 1 98.62 103 LEU A O 1
ATOM 856 N N . TYR A 1 104 ? 12.906 4.531 10.773 1 98.69 104 TYR A N 1
ATOM 857 C CA . TYR A 1 104 ? 12.062 4.883 11.906 1 98.69 104 TYR A CA 1
ATOM 858 C C . TYR A 1 104 ? 12.68 6.02 12.719 1 98.69 104 TYR A C 1
ATOM 860 O O . TYR A 1 104 ? 11.969 6.914 13.18 1 98.69 104 TYR A O 1
ATOM 868 N N . THR A 1 105 ? 13.969 5.953 12.883 1 98.81 105 THR A N 1
ATOM 869 C CA . THR A 1 105 ? 14.656 7.031 13.586 1 98.81 105 THR A CA 1
ATOM 870 C C . THR A 1 105 ? 14.477 8.359 12.852 1 98.81 105 THR A C 1
ATOM 872 O O . THR A 1 105 ? 14.141 9.375 13.469 1 98.81 105 THR A O 1
ATOM 875 N N . ASN A 1 106 ? 14.703 8.391 11.539 1 98.88 106 ASN A N 1
ATOM 876 C CA . ASN A 1 106 ? 14.531 9.594 10.742 1 98.88 106 ASN A CA 1
ATOM 877 C C . ASN A 1 106 ? 13.086 10.078 10.742 1 98.88 106 ASN A C 1
ATOM 879 O O . ASN A 1 106 ? 12.828 11.281 10.805 1 98.88 106 ASN A O 1
ATOM 883 N N . LEU A 1 107 ? 12.125 9.125 10.641 1 98.88 107 LEU A N 1
ATOM 884 C CA . LEU A 1 107 ? 10.711 9.461 10.664 1 98.88 107 LEU A CA 1
ATOM 885 C C . LEU A 1 107 ? 10.328 10.102 12 1 98.88 107 LEU A C 1
ATOM 887 O O . LEU A 1 107 ? 9.539 11.047 12.031 1 98.88 107 LEU A O 1
ATOM 891 N N . ALA A 1 108 ? 10.867 9.531 13.078 1 98.94 108 ALA A N 1
ATOM 892 C CA . ALA A 1 108 ? 10.594 10.102 14.398 1 98.94 108 ALA A CA 1
ATOM 893 C C . ALA A 1 108 ? 11.156 11.516 14.508 1 98.94 108 ALA A C 1
ATOM 895 O O . ALA A 1 108 ? 10.492 12.414 15.031 1 98.94 108 ALA A O 1
ATOM 896 N N . HIS A 1 109 ? 12.352 11.727 14.031 1 98.94 109 HIS A N 1
ATOM 897 C CA . HIS A 1 109 ? 12.953 13.055 14.023 1 98.94 109 HIS A CA 1
ATOM 898 C C . HIS A 1 109 ? 12.125 14.031 13.203 1 98.94 109 HIS A C 1
ATOM 900 O O . HIS A 1 109 ? 11.828 15.141 13.656 1 98.94 109 HIS A O 1
ATOM 906 N N . ASP A 1 110 ? 11.766 13.688 12.016 1 98.94 110 ASP A N 1
ATOM 907 C CA . ASP A 1 110 ? 11.031 14.57 11.117 1 98.94 110 ASP A CA 1
ATOM 908 C C . ASP A 1 110 ? 9.617 14.836 11.641 1 98.94 110 ASP A C 1
ATOM 910 O O . ASP A 1 110 ? 9.078 15.922 11.453 1 98.94 110 ASP A O 1
ATOM 914 N N . THR A 1 111 ? 9 13.797 12.289 1 98.94 111 THR A N 1
ATOM 915 C CA . THR A 1 111 ? 7.719 14.008 12.945 1 98.94 111 THR A CA 1
ATOM 916 C C . THR A 1 111 ? 7.84 15.07 14.039 1 98.94 111 THR A C 1
ATOM 918 O O . THR A 1 111 ? 6.973 15.938 14.164 1 98.94 111 THR A O 1
ATOM 921 N N . GLN A 1 112 ? 8.898 14.969 14.844 1 98.94 112 GLN A N 1
ATOM 922 C CA . GLN A 1 112 ? 9.141 15.977 15.867 1 98.94 112 GLN A CA 1
ATOM 923 C C . GLN A 1 112 ? 9.297 17.359 15.242 1 98.94 112 GLN A C 1
ATOM 925 O O . GLN A 1 112 ? 8.742 18.344 15.742 1 98.94 112 GLN A O 1
ATOM 930 N N . THR A 1 113 ? 10.047 17.484 14.203 1 98.94 113 THR A N 1
ATOM 931 C CA . THR A 1 113 ? 10.258 18.75 13.508 1 98.94 113 THR A CA 1
ATOM 932 C C . THR A 1 113 ? 8.93 19.297 12.992 1 98.94 113 THR A C 1
ATOM 934 O O . THR A 1 113 ? 8.648 20.5 13.133 1 98.94 113 THR A O 1
ATOM 937 N N . ALA A 1 114 ? 8.07 18.469 12.414 1 98.88 114 ALA A N 1
ATOM 938 C CA . ALA A 1 114 ? 6.828 18.859 11.766 1 98.88 114 ALA A CA 1
ATOM 939 C C . ALA A 1 114 ? 5.77 19.266 12.789 1 98.88 114 ALA A C 1
ATOM 941 O O . ALA A 1 114 ? 4.941 20.141 12.523 1 98.88 114 ALA A O 1
ATOM 942 N N . THR A 1 115 ? 5.777 18.641 14.039 1 98.81 115 THR A N 1
ATOM 943 C CA . THR A 1 115 ? 4.594 18.719 14.883 1 98.81 115 THR A CA 1
ATOM 944 C C . THR A 1 115 ? 4.961 19.203 16.281 1 98.81 115 THR A C 1
ATOM 946 O O . THR A 1 115 ? 4.09 19.594 17.062 1 98.81 115 THR A O 1
ATOM 949 N N . GLY A 1 116 ? 6.195 19.047 16.656 1 98.75 116 GLY A N 1
ATOM 950 C CA . GLY A 1 116 ? 6.613 19.344 18.016 1 98.75 116 GLY A CA 1
ATOM 951 C C . GLY A 1 116 ? 6.461 18.172 18.953 1 98.75 116 GLY A C 1
ATOM 952 O O . GLY A 1 116 ? 6.895 18.234 20.109 1 98.75 116 GLY A O 1
ATOM 953 N N . VAL A 1 117 ? 5.906 17.062 18.547 1 98.81 117 VAL A N 1
ATOM 954 C CA . VAL A 1 117 ? 5.746 15.875 19.375 1 98.81 117 VAL A CA 1
ATOM 955 C C . VAL A 1 117 ? 7.113 15.25 19.656 1 98.81 117 VAL A C 1
ATOM 957 O O . VAL A 1 117 ? 7.969 15.188 18.766 1 98.81 117 VAL A O 1
ATOM 960 N N . ALA A 1 118 ? 7.332 14.758 20.875 1 98.81 118 ALA A N 1
ATOM 961 C CA . ALA A 1 118 ? 8.633 14.25 21.312 1 98.81 118 ALA A CA 1
ATOM 962 C C . ALA A 1 118 ? 9.07 13.07 20.438 1 98.81 118 ALA A C 1
ATOM 964 O O . ALA A 1 118 ? 8.273 12.172 20.156 1 98.81 118 ALA A O 1
ATOM 965 N N . PHE A 1 119 ? 10.344 13.086 20.094 1 98.75 119 PHE A N 1
ATOM 966 C CA . PHE A 1 119 ? 11 12.055 19.281 1 98.75 119 PHE A CA 1
ATOM 967 C C . PHE A 1 119 ? 10.664 10.664 19.797 1 98.75 119 PHE A C 1
ATOM 969 O O . PHE A 1 119 ? 10.266 9.789 19.031 1 98.75 119 PHE A O 1
ATOM 976 N N . SER A 1 120 ? 10.742 10.43 21.078 1 98.88 120 SER A N 1
ATOM 977 C CA . SER A 1 120 ? 10.641 9.109 21.688 1 98.88 120 SER A CA 1
ATOM 978 C C . SER A 1 120 ? 9.234 8.539 21.547 1 98.88 120 SER A C 1
ATOM 980 O O . SER A 1 120 ? 9.062 7.324 21.438 1 98.88 120 SER A O 1
ATOM 982 N N . LEU A 1 121 ? 8.203 9.398 21.484 1 98.88 121 LEU A N 1
ATOM 983 C CA . LEU A 1 121 ? 6.82 8.938 21.391 1 98.88 121 LEU A CA 1
ATOM 984 C C . LEU A 1 121 ? 6.543 8.352 20.016 1 98.88 121 LEU A C 1
ATOM 986 O O . LEU A 1 121 ? 5.945 7.277 19.891 1 98.88 121 LEU A O 1
ATOM 990 N N . THR A 1 122 ? 7.016 9.109 19 1 98.81 122 THR A N 1
ATOM 991 C CA . THR A 1 122 ? 6.855 8.602 17.641 1 98.81 122 THR A CA 1
ATOM 992 C C . THR A 1 122 ? 7.684 7.336 17.438 1 98.81 122 THR A C 1
ATOM 994 O O . THR A 1 122 ? 7.211 6.367 16.828 1 98.81 122 THR A O 1
ATOM 997 N N . GLU A 1 123 ? 8.945 7.355 17.875 1 98.75 123 GLU A N 1
ATOM 998 C CA . GLU A 1 123 ? 9.828 6.203 17.719 1 98.75 123 GLU A CA 1
ATOM 999 C C . GLU A 1 123 ? 9.234 4.957 18.359 1 98.75 123 GLU A C 1
ATOM 1001 O O . GLU A 1 123 ? 9.273 3.869 17.781 1 98.75 123 GLU A O 1
ATOM 1006 N N . GLU A 1 124 ? 8.695 5.105 19.562 1 98.75 124 GLU A N 1
ATOM 1007 C CA . GLU A 1 124 ? 8.07 3.99 20.266 1 98.75 124 GLU A CA 1
ATOM 1008 C C . GLU A 1 124 ? 6.855 3.469 19.5 1 98.75 124 GLU A C 1
ATOM 1010 O O . GLU A 1 124 ? 6.68 2.256 19.359 1 98.75 124 GLU A O 1
ATOM 1015 N N . ALA A 1 125 ? 5.926 4.34 19.016 1 98.81 125 ALA A N 1
ATOM 1016 C CA . ALA A 1 125 ? 4.73 3.953 18.266 1 98.81 125 ALA A CA 1
ATOM 1017 C C . ALA A 1 125 ? 5.094 3.15 17.031 1 98.81 125 ALA A C 1
ATOM 1019 O O . ALA A 1 125 ? 4.41 2.186 16.688 1 98.81 125 ALA A O 1
ATOM 1020 N N . LEU A 1 126 ? 6.227 3.607 16.328 1 98.62 126 LEU A N 1
ATOM 1021 C CA . LEU A 1 126 ? 6.676 2.938 15.109 1 98.62 126 LEU A CA 1
ATOM 1022 C C . LEU A 1 126 ? 7.273 1.571 15.438 1 98.62 126 LEU A C 1
ATOM 1024 O O . LEU A 1 126 ? 6.945 0.576 14.789 1 98.62 126 LEU A O 1
ATOM 1028 N N . ASN A 1 127 ? 8.094 1.468 16.453 1 98.25 127 ASN A N 1
ATOM 1029 C CA . ASN A 1 127 ? 8.773 0.225 16.812 1 98.25 127 ASN A CA 1
ATOM 1030 C C . ASN A 1 127 ? 7.797 -0.813 17.344 1 98.25 127 ASN A C 1
ATOM 1032 O O . ASN A 1 127 ? 7.992 -2.016 17.156 1 98.25 127 ASN A O 1
ATOM 1036 N N . LYS A 1 128 ? 6.758 -0.296 18.031 1 98.25 128 LYS A N 1
ATOM 1037 C CA . LYS A 1 128 ? 5.762 -1.195 18.594 1 98.25 128 LYS A CA 1
ATOM 1038 C C . LYS A 1 128 ? 4.652 -1.495 17.594 1 98.25 128 LYS A C 1
ATOM 1040 O O . LYS A 1 128 ? 3.732 -2.264 17.891 1 98.25 128 LYS A O 1
ATOM 1045 N N . ASP A 1 129 ? 4.695 -0.934 16.391 1 97.62 129 ASP A N 1
ATOM 1046 C CA . ASP A 1 129 ? 3.674 -1.094 15.352 1 97.62 129 ASP A CA 1
ATOM 1047 C C . ASP A 1 129 ? 2.281 -0.816 15.914 1 97.62 129 ASP A C 1
ATOM 1049 O O . ASP A 1 129 ? 1.325 -1.527 15.594 1 97.62 129 ASP A O 1
ATOM 1053 N N . THR A 1 130 ? 2.166 0.248 16.75 1 98.44 130 THR A N 1
ATOM 1054 C CA . THR A 1 130 ? 0.955 0.536 17.516 1 98.44 130 THR A CA 1
ATOM 1055 C C . THR A 1 130 ? -0.205 0.865 16.578 1 98.44 130 THR A C 1
ATOM 1057 O O . THR A 1 130 ? -1.36 0.567 16.891 1 98.44 130 THR A O 1
ATOM 1060 N N . TYR A 1 131 ? 0.046 1.408 15.414 1 98.19 131 TYR A N 1
ATOM 1061 C CA . TYR A 1 131 ? -1.02 1.935 14.562 1 98.19 131 TYR A CA 1
ATOM 1062 C C . TYR A 1 131 ? -1.105 1.166 13.25 1 98.19 131 TYR A C 1
ATOM 1064 O O . TYR A 1 131 ? -1.744 1.621 12.297 1 98.19 131 TYR A O 1
ATOM 1072 N N . ASP A 1 132 ? -0.434 0.004 13.211 1 98.31 132 ASP A N 1
ATOM 1073 C CA . ASP A 1 132 ? -0.461 -0.861 12.031 1 98.31 132 ASP A CA 1
ATOM 1074 C C . ASP A 1 132 ? -1.893 -1.254 11.672 1 98.31 132 ASP A C 1
ATOM 1076 O O . ASP A 1 132 ? -2.355 -0.986 10.562 1 98.31 132 ASP A O 1
ATOM 1080 N N . TRP A 1 133 ? -2.615 -1.795 12.617 1 97.88 133 TRP A N 1
ATOM 1081 C CA . TRP A 1 133 ? -3.953 -2.314 12.352 1 97.88 133 TRP A CA 1
ATOM 1082 C C . TRP A 1 133 ? -4.906 -1.188 11.969 1 97.88 133 TRP A C 1
ATOM 1084 O O . TRP A 1 133 ? -5.684 -1.322 11.016 1 97.88 133 TRP A O 1
ATOM 1094 N N . SER A 1 134 ? -4.879 -0.065 12.703 1 97.94 134 SER A N 1
ATOM 1095 C CA . SER A 1 134 ? -5.773 1.051 12.406 1 97.94 134 SER A CA 1
ATOM 1096 C C . SER A 1 134 ? -5.531 1.591 11 1 97.94 134 SER A C 1
ATOM 1098 O O . SER A 1 134 ? -6.473 1.986 10.312 1 97.94 134 SER A O 1
ATOM 1100 N N . LEU A 1 135 ? -4.289 1.63 10.578 1 98.56 135 LEU A N 1
ATOM 1101 C CA . LEU A 1 135 ? -3.975 2.121 9.242 1 98.56 135 LEU A CA 1
ATOM 1102 C C . LEU A 1 135 ? -4.398 1.11 8.18 1 98.56 135 LEU A C 1
ATOM 1104 O O . LEU A 1 135 ? -4.832 1.492 7.09 1 98.56 135 LEU A O 1
ATOM 1108 N N . ARG A 1 136 ? -4.266 -0.24 8.445 1 98.44 136 ARG A N 1
ATOM 1109 C CA . ARG A 1 136 ? -4.789 -1.264 7.547 1 98.44 136 ARG A CA 1
ATOM 1110 C C . ARG A 1 136 ? -6.285 -1.079 7.32 1 98.44 136 ARG A C 1
ATOM 1112 O O . ARG A 1 136 ? -6.766 -1.193 6.191 1 98.44 136 ARG A O 1
ATOM 1119 N N . VAL A 1 137 ? -6.984 -0.798 8.398 1 97.81 137 VAL A N 1
ATOM 1120 C CA . VAL A 1 137 ? -8.43 -0.616 8.305 1 97.81 137 VAL A CA 1
ATOM 1121 C C . VAL A 1 137 ? -8.742 0.605 7.445 1 97.81 137 VAL A C 1
ATOM 1123 O O . VAL A 1 137 ? -9.664 0.572 6.625 1 97.81 137 VAL A O 1
ATOM 1126 N N . SER A 1 138 ? -7.996 1.688 7.668 1 97.94 138 SER A N 1
ATOM 1127 C CA . SER A 1 138 ? -8.18 2.877 6.84 1 97.94 138 SER A CA 1
ATOM 1128 C C . SER A 1 138 ? -7.953 2.564 5.363 1 97.94 138 SER A C 1
ATOM 1130 O O . SER A 1 138 ? -8.719 3.002 4.508 1 97.94 138 SER A O 1
ATOM 1132 N N . TRP A 1 139 ? -6.891 1.837 5.051 1 98.5 139 TRP A N 1
ATOM 1133 C CA . TRP A 1 139 ? -6.574 1.455 3.68 1 98.5 139 TRP A CA 1
ATOM 1134 C C . TRP A 1 139 ? -7.688 0.605 3.078 1 98.5 139 TRP A C 1
ATOM 1136 O O . TRP A 1 139 ? -8.109 0.837 1.943 1 98.5 139 TRP A O 1
ATOM 1146 N N . LYS A 1 140 ? -8.203 -0.363 3.818 1 98 140 LYS A N 1
ATOM 1147 C CA . LYS A 1 140 ? -9.289 -1.226 3.367 1 98 140 LYS A CA 1
ATOM 1148 C C . LYS A 1 140 ? -10.562 -0.42 3.109 1 98 140 LYS A C 1
ATOM 1150 O O . LYS A 1 140 ? -11.305 -0.708 2.17 1 98 140 LYS A O 1
ATOM 1155 N N . TYR A 1 141 ? -10.828 0.545 3.98 1 97.75 141 TYR A N 1
ATOM 1156 C CA . TYR A 1 141 ? -11.969 1.431 3.799 1 97.75 141 TYR A CA 1
ATOM 1157 C C . TYR A 1 141 ? -11.898 2.146 2.455 1 97.75 141 TYR A C 1
ATOM 1159 O O . TYR A 1 141 ? -12.836 2.082 1.66 1 97.75 141 TYR A O 1
ATOM 1167 N N . ALA A 1 142 ? -10.758 2.775 2.191 1 97.69 142 ALA A N 1
ATOM 1168 C CA . ALA A 1 142 ? -10.578 3.514 0.945 1 97.69 142 ALA A CA 1
ATOM 1169 C C . ALA A 1 142 ? -10.727 2.594 -0.263 1 97.69 142 ALA A C 1
ATOM 1171 O O . ALA A 1 142 ? -11.406 2.936 -1.234 1 97.69 142 ALA A O 1
ATOM 1172 N N . THR A 1 143 ? -10.102 1.469 -0.169 1 97.38 143 THR A N 1
ATOM 1173 C CA . THR A 1 143 ? -10.156 0.49 -1.249 1 97.38 143 THR A CA 1
ATOM 1174 C C . THR A 1 143 ? -11.586 0.032 -1.494 1 97.38 143 THR A C 1
ATOM 1176 O O . THR A 1 143 ? -12.016 -0.098 -2.643 1 97.38 143 THR A O 1
ATOM 1179 N N . SER A 1 144 ? -12.328 -0.216 -0.462 1 95.75 144 SER A N 1
ATOM 1180 C CA . SER A 1 144 ? -13.711 -0.67 -0.568 1 95.75 144 SER A CA 1
ATOM 1181 C C . SER A 1 144 ? -14.594 0.39 -1.218 1 95.75 144 SER A C 1
ATOM 1183 O O . SER A 1 144 ? -15.672 0.081 -1.724 1 95.75 144 SER A O 1
ATOM 1185 N N . LYS A 1 145 ? -14.188 1.646 -1.245 1 95.12 145 LYS A N 1
ATOM 1186 C CA . LYS A 1 145 ? -14.906 2.748 -1.875 1 95.12 145 LYS A CA 1
ATOM 1187 C C . LYS A 1 145 ? -14.477 2.926 -3.328 1 95.12 145 LYS A C 1
ATOM 1189 O O . LYS A 1 145 ? -14.984 3.807 -4.027 1 95.12 145 LYS A O 1
ATOM 1194 N N . GLY A 1 146 ? -13.539 2.117 -3.73 1 94 146 GLY A N 1
ATOM 1195 C CA . GLY A 1 146 ? -13.094 2.17 -5.113 1 94 146 GLY A CA 1
ATOM 1196 C C . GLY A 1 146 ? -11.977 3.17 -5.344 1 94 146 GLY A C 1
ATOM 1197 O O . GLY A 1 146 ? -11.719 3.564 -6.484 1 94 146 GLY A O 1
ATOM 1198 N N . ILE A 1 147 ? -11.328 3.625 -4.293 1 97 147 ILE A N 1
ATOM 1199 C CA . ILE A 1 147 ? -10.203 4.543 -4.418 1 97 147 ILE A CA 1
ATOM 1200 C C . ILE A 1 147 ? -8.984 3.799 -4.957 1 97 147 ILE A C 1
ATOM 1202 O O . ILE A 1 147 ? -8.516 2.836 -4.348 1 97 147 ILE A O 1
ATOM 1206 N N . THR A 1 148 ? -8.438 4.242 -6.113 1 97.19 148 THR A N 1
ATOM 1207 C CA . THR A 1 148 ? -7.375 3.51 -6.797 1 97.19 148 THR A CA 1
ATOM 1208 C C . THR A 1 148 ? -6.113 4.359 -6.906 1 97.19 148 THR A C 1
ATOM 1210 O O . THR A 1 148 ? -5.176 4 -7.625 1 97.19 148 THR A O 1
ATOM 1213 N N . GLY A 1 149 ? -6.102 5.469 -6.27 1 97.38 149 GLY A N 1
ATOM 1214 C CA . GLY A 1 149 ? -4.988 6.402 -6.301 1 97.38 149 GLY A CA 1
ATOM 1215 C C . GLY A 1 149 ? -5.227 7.645 -5.461 1 97.38 149 GLY A C 1
ATOM 1216 O O . GLY A 1 149 ? -6.273 7.781 -4.828 1 97.38 149 GLY A O 1
ATOM 1217 N N . THR A 1 150 ? -4.203 8.578 -5.398 1 97.94 150 THR A N 1
ATOM 1218 C CA . THR A 1 150 ? -4.324 9.805 -4.625 1 97.94 150 THR A CA 1
ATOM 1219 C C . THR A 1 150 ? -3.793 11 -5.418 1 97.94 150 THR A C 1
ATOM 1221 O O . THR A 1 150 ? -2.936 10.844 -6.289 1 97.94 150 THR A O 1
ATOM 1224 N N . PRO A 1 151 ? -4.363 12.156 -5.184 1 98.25 151 PRO A N 1
ATOM 1225 C CA . PRO A 1 151 ? -5.555 12.383 -4.359 1 98.25 151 PRO A CA 1
ATOM 1226 C C . PRO A 1 151 ? -6.848 11.969 -5.062 1 98.25 151 PRO A C 1
ATOM 1228 O O . PRO A 1 151 ? -6.922 12.008 -6.297 1 98.25 151 PRO A O 1
ATOM 1231 N N . GLN A 1 152 ? -7.746 11.453 -4.375 1 98.06 152 GLN A N 1
ATOM 1232 C CA . GLN A 1 152 ? -9.125 11.258 -4.816 1 98.06 152 GLN A CA 1
ATOM 1233 C C . GLN A 1 152 ? -10.117 11.773 -3.779 1 98.06 152 GLN A C 1
ATOM 1235 O O . GLN A 1 152 ? -9.75 12.016 -2.629 1 98.06 152 GLN A O 1
ATOM 1240 N N . TYR A 1 153 ? -11.398 11.969 -4.191 1 98.06 153 TYR A N 1
ATOM 1241 C CA . TYR A 1 153 ? -12.336 12.695 -3.346 1 98.06 153 TYR A CA 1
ATOM 1242 C C . TYR A 1 153 ? -13.734 12.094 -3.445 1 98.06 153 TYR A C 1
ATOM 1244 O O . TYR A 1 153 ? -14.102 11.531 -4.48 1 98.06 153 TYR A O 1
ATOM 1252 N N . MET A 1 154 ? -14.43 12.164 -2.408 1 97.06 154 MET A N 1
ATOM 1253 C CA . MET A 1 154 ? -15.867 11.953 -2.379 1 97.06 154 MET A CA 1
ATOM 1254 C C . MET A 1 154 ? -16.594 13.156 -1.782 1 97.06 154 MET A C 1
ATOM 1256 O O . MET A 1 154 ? -16.109 13.758 -0.821 1 97.06 154 MET A O 1
ATOM 1260 N N . VAL A 1 155 ? -17.688 13.57 -2.369 1 96.12 155 VAL A N 1
ATOM 1261 C CA . VAL A 1 155 ? -18.562 14.586 -1.812 1 96.12 155 VAL A CA 1
ATOM 1262 C C . VAL A 1 155 ? -19.875 13.945 -1.359 1 96.12 155 VAL A C 1
ATOM 1264 O O . VAL A 1 155 ? -20.594 13.336 -2.164 1 96.12 155 VAL A O 1
ATOM 1267 N N . ASN A 1 156 ? -20.109 14.047 -0.028 1 94.38 156 ASN A N 1
ATOM 1268 C CA . ASN A 1 156 ? -21.281 13.422 0.572 1 94.38 156 ASN A CA 1
ATOM 1269 C C . ASN A 1 156 ? -21.359 11.938 0.238 1 94.38 156 ASN A C 1
ATOM 1271 O O . ASN A 1 156 ? -22.422 11.422 -0.105 1 94.38 156 ASN A O 1
ATOM 1275 N N . GLY A 1 157 ? -20.219 11.297 0.155 1 94.38 157 GLY A N 1
ATOM 1276 C CA . GLY A 1 157 ? -20.141 9.852 -0.003 1 94.38 157 GLY A CA 1
ATOM 1277 C C . GLY A 1 157 ? -20.109 9.406 -1.455 1 94.38 157 GLY A C 1
ATOM 1278 O O . GLY A 1 157 ? -20.031 8.211 -1.744 1 94.38 157 GLY A O 1
ATOM 1279 N N . ILE A 1 158 ? -20.125 10.375 -2.365 1 94.25 158 ILE A N 1
ATOM 1280 C CA . ILE A 1 158 ? -20.172 10.055 -3.789 1 94.25 158 ILE A CA 1
ATOM 1281 C C . ILE A 1 158 ? -18.812 10.312 -4.422 1 94.25 158 ILE A C 1
ATOM 1283 O O . ILE A 1 158 ? -18.266 11.414 -4.297 1 94.25 158 ILE A O 1
ATOM 1287 N N . TRP A 1 159 ? -18.281 9.289 -5.055 1 93.31 159 TRP A N 1
ATOM 1288 C CA . TRP A 1 159 ? -17.047 9.438 -5.797 1 93.31 159 TRP A CA 1
ATOM 1289 C C . TRP A 1 159 ? -17.125 10.609 -6.766 1 93.31 159 TRP A C 1
ATOM 1291 O O . TRP A 1 159 ? -18.109 10.75 -7.504 1 93.31 159 TRP A O 1
ATOM 1301 N N . THR A 1 160 ? -16.078 11.445 -6.762 1 92.94 160 THR A N 1
ATOM 1302 C CA . THR A 1 160 ? -16.125 12.695 -7.516 1 92.94 160 THR A CA 1
ATOM 1303 C C . THR A 1 160 ? -14.867 12.867 -8.352 1 92.94 160 THR A C 1
ATOM 1305 O O . THR A 1 160 ? -14.008 13.688 -8.023 1 92.94 160 THR A O 1
ATOM 1308 N N . PRO A 1 161 ? -14.867 12.266 -9.508 1 88.31 161 PRO A N 1
ATOM 1309 C CA . PRO A 1 161 ? -13.664 12.344 -10.344 1 88.31 161 PRO A CA 1
ATOM 1310 C C . PRO A 1 161 ? -13.336 13.766 -10.773 1 88.31 161 PRO A C 1
ATOM 1312 O O . PRO A 1 161 ? -12.164 14.102 -10.961 1 88.31 161 PRO A O 1
ATOM 1315 N N . GLY A 1 162 ? -14.336 14.617 -10.906 1 88.62 162 GLY A N 1
ATOM 1316 C CA . GLY A 1 162 ? -14.109 16 -11.281 1 88.62 162 GLY A CA 1
ATOM 1317 C C . GLY A 1 162 ? -13.281 16.766 -10.273 1 88.62 162 GLY A C 1
ATOM 1318 O O . GLY A 1 162 ? -12.586 17.719 -10.617 1 88.62 162 GLY A O 1
ATOM 1319 N N . ALA A 1 163 ? -13.312 16.406 -9.039 1 93.19 163 ALA A N 1
ATOM 1320 C CA . ALA A 1 163 ? -12.57 17.078 -7.98 1 93.19 163 ALA A CA 1
ATOM 1321 C C . ALA A 1 163 ? -11.078 16.766 -8.07 1 93.19 163 ALA A C 1
ATOM 1323 O O . ALA A 1 163 ? -10.25 17.516 -7.543 1 93.19 163 ALA A O 1
ATOM 1324 N N . SER A 1 164 ? -10.672 15.656 -8.75 1 89.19 164 SER A N 1
ATOM 1325 C CA . SER A 1 164 ? -9.273 15.25 -8.828 1 89.19 164 SER A CA 1
ATOM 1326 C C . SER A 1 164 ? -8.453 16.234 -9.648 1 89.19 164 SER A C 1
ATOM 1328 O O . SER A 1 164 ? -7.223 16.25 -9.578 1 89.19 164 SER A O 1
ATOM 1330 N N . ASN A 1 165 ? -9.188 17.094 -10.391 1 89.69 165 ASN A N 1
ATOM 1331 C CA . ASN A 1 165 ? -8.5 18.094 -11.203 1 89.69 165 ASN A CA 1
ATOM 1332 C C . ASN A 1 165 ? -8.32 19.406 -10.438 1 89.69 165 ASN A C 1
ATOM 1334 O O . ASN A 1 165 ? -7.652 20.328 -10.922 1 89.69 165 ASN A O 1
ATOM 1338 N N . CYS A 1 166 ? -8.828 19.578 -9.289 1 96 166 CYS A N 1
ATOM 1339 C CA . CYS A 1 166 ? -8.758 20.812 -8.516 1 96 166 CYS A CA 1
ATOM 1340 C C . CYS A 1 166 ? -7.43 20.906 -7.77 1 96 166 CYS A C 1
ATOM 1342 O O . CYS A 1 166 ? -7.066 20 -7.012 1 96 166 CYS A O 1
ATOM 1344 N N . VAL A 1 167 ? -6.777 22.062 -7.977 1 97.38 167 VAL A N 1
ATOM 1345 C CA . VAL A 1 167 ? -5.492 22.297 -7.324 1 97.38 167 VAL A CA 1
ATOM 1346 C C . VAL A 1 167 ? -5.508 23.641 -6.598 1 97.38 167 VAL A C 1
ATOM 1348 O O . VAL A 1 167 ? -5.07 23.734 -5.445 1 97.38 167 VAL A O 1
ATOM 1351 N N . THR A 1 168 ? -6.094 24.641 -7.23 1 97.88 168 THR A N 1
ATOM 1352 C CA . THR A 1 168 ? -6.105 25.984 -6.668 1 97.88 168 THR A CA 1
ATOM 1353 C C . THR A 1 168 ? -7.422 26.266 -5.945 1 97.88 168 THR A C 1
ATOM 1355 O O . THR A 1 168 ? -8.398 25.531 -6.117 1 97.88 168 THR A O 1
ATOM 1358 N N . VAL A 1 169 ? -7.395 27.359 -5.145 1 98.25 169 VAL A N 1
ATOM 1359 C CA . VAL A 1 169 ? -8.617 27.812 -4.488 1 98.25 169 VAL A CA 1
ATOM 1360 C C . VAL A 1 169 ? -9.703 28.078 -5.535 1 98.25 169 VAL A C 1
ATOM 1362 O O . VAL A 1 169 ? -10.867 27.75 -5.316 1 98.25 169 VAL A O 1
ATOM 1365 N N . GLN A 1 170 ? -9.305 28.625 -6.656 1 97.56 170 GLN A N 1
ATOM 1366 C CA . GLN A 1 170 ? -10.242 28.938 -7.73 1 97.56 170 GLN A CA 1
ATOM 1367 C C . GLN A 1 170 ? -10.852 27.672 -8.312 1 97.56 170 GLN A C 1
ATOM 1369 O O . GLN A 1 170 ? -12.039 27.641 -8.641 1 97.56 170 GLN A O 1
ATOM 1374 N N . ASP A 1 171 ? -10.047 26.625 -8.516 1 97.75 171 ASP A N 1
ATOM 1375 C CA . ASP A 1 171 ? -10.562 25.344 -8.977 1 97.75 171 ASP A CA 1
ATOM 1376 C C . ASP A 1 171 ? -11.664 24.828 -8.055 1 97.75 171 ASP A C 1
ATOM 1378 O O . ASP A 1 171 ? -12.727 24.422 -8.516 1 97.75 171 ASP A O 1
ATOM 1382 N N . TRP A 1 172 ? -11.414 24.906 -6.762 1 97.56 172 TRP A N 1
ATOM 1383 C CA . TRP A 1 172 ? -12.352 24.391 -5.766 1 97.56 172 TRP A CA 1
ATOM 1384 C C . TRP A 1 172 ? -13.617 25.234 -5.719 1 97.56 172 TRP A C 1
ATOM 1386 O O . TRP A 1 172 ? -14.727 24.719 -5.582 1 97.56 172 TRP A O 1
ATOM 1396 N N . GLN A 1 173 ? -13.406 26.516 -5.773 1 96.5 173 GLN A N 1
ATOM 1397 C CA . GLN A 1 173 ? -14.562 27.406 -5.828 1 96.5 173 GLN A CA 1
ATOM 1398 C C . GLN A 1 173 ? -15.461 27.078 -7.016 1 96.5 173 GLN A C 1
ATOM 1400 O O . GLN A 1 173 ? -16.672 26.984 -6.871 1 96.5 173 GLN A O 1
ATOM 1405 N N . SER A 1 174 ? -14.859 26.938 -8.188 1 95.94 174 SER A N 1
ATOM 1406 C CA . SER A 1 174 ? -15.602 26.609 -9.391 1 95.94 174 SER A CA 1
ATOM 1407 C C . SER A 1 174 ? -16.281 25.25 -9.258 1 95.94 174 SER A C 1
ATOM 1409 O O . SER A 1 174 ? -17.438 25.078 -9.672 1 95.94 174 SER A O 1
ATOM 1411 N N . PHE A 1 175 ? -15.609 24.312 -8.711 1 96.12 175 PHE A N 1
ATOM 1412 C CA . PHE A 1 175 ? -16.125 22.969 -8.539 1 96.12 175 PHE A CA 1
ATOM 1413 C C . PHE A 1 175 ? -17.375 22.969 -7.66 1 96.12 175 PHE A C 1
ATOM 1415 O O . PHE A 1 175 ? -18.422 22.453 -8.055 1 96.12 175 PHE A O 1
ATOM 1422 N N . PHE A 1 176 ? -17.312 23.578 -6.48 1 94.31 176 PHE A N 1
ATOM 1423 C CA . PHE A 1 176 ? -18.438 23.531 -5.547 1 94.31 176 PHE A CA 1
ATOM 1424 C C . PHE A 1 176 ? -19.578 24.422 -6.023 1 94.31 176 PHE A C 1
ATOM 1426 O O . PHE A 1 176 ? -20.734 24.156 -5.73 1 94.31 176 PHE A O 1
ATOM 1433 N N . SER A 1 177 ? -19.219 25.438 -6.727 1 92.75 177 SER A N 1
ATOM 1434 C CA . SER A 1 177 ? -20.266 26.25 -7.34 1 92.75 177 SER A CA 1
ATOM 1435 C C . SER A 1 177 ? -21.078 25.438 -8.344 1 92.75 177 SER A C 1
ATOM 1437 O O . SER A 1 177 ? -22.281 25.656 -8.508 1 92.75 177 SER A O 1
ATOM 1439 N N . SER A 1 178 ? -20.438 24.484 -8.969 1 88.69 178 SER A N 1
ATOM 1440 C CA . SER A 1 178 ? -21.062 23.703 -10.008 1 88.69 178 SER A CA 1
ATOM 1441 C C . SER A 1 178 ? -21.953 22.594 -9.414 1 88.69 178 SER A C 1
ATOM 1443 O O . SER A 1 178 ? -22.906 22.156 -10.047 1 88.69 178 SER A O 1
ATOM 1445 N N . ILE A 1 179 ? -21.672 22.141 -8.227 1 80.5 179 ILE A N 1
ATOM 1446 C CA . ILE A 1 179 ? -22.422 21 -7.723 1 80.5 179 ILE A CA 1
ATOM 1447 C C . ILE A 1 179 ? -23.422 21.453 -6.66 1 80.5 179 ILE A C 1
ATOM 1449 O O . ILE A 1 179 ? -24.344 20.719 -6.309 1 80.5 179 ILE A O 1
ATOM 1453 N N . ILE A 1 180 ? -23.156 22.562 -5.926 1 68 180 ILE A N 1
ATOM 1454 C CA . ILE A 1 180 ? -24.109 23.094 -4.949 1 68 180 ILE A CA 1
ATOM 1455 C C . ILE A 1 180 ? -25.141 23.969 -5.652 1 68 180 ILE A C 1
ATOM 1457 O O . ILE A 1 180 ? -26.281 24.094 -5.199 1 68 180 ILE A O 1
ATOM 1461 N N . SER A 1 181 ? -24.828 24.328 -6.926 1 53.53 181 SER A N 1
ATOM 1462 C CA . SER A 1 181 ? -25.875 25.078 -7.621 1 53.53 181 SER A CA 1
ATOM 1463 C C . SER A 1 181 ? -26.938 24.141 -8.172 1 53.53 181 SER A C 1
ATOM 1465 O O . SER A 1 181 ? -26.641 22.984 -8.516 1 53.53 181 SER A O 1
ATOM 1467 N N . MET B 1 1 ? -5.746 -7.895 -20.859 1 74.56 1 MET B N 1
ATOM 1468 C CA . MET B 1 1 ? -6.246 -8.438 -19.609 1 74.56 1 MET B CA 1
ATOM 1469 C C . MET B 1 1 ? -5.129 -8.531 -18.562 1 74.56 1 MET B C 1
ATOM 1471 O O . MET B 1 1 ? -3.967 -8.734 -18.922 1 74.56 1 MET B O 1
ATOM 1475 N N . ASP B 1 2 ? -5.434 -8.125 -17.297 1 92.12 2 ASP B N 1
ATOM 1476 C CA . ASP B 1 2 ? -4.434 -8.172 -16.234 1 92.12 2 ASP B CA 1
ATOM 1477 C C . ASP B 1 2 ? -4.277 -9.594 -15.703 1 92.12 2 ASP B C 1
ATOM 1479 O O . ASP B 1 2 ? -5.238 -10.367 -15.672 1 92.12 2 ASP B O 1
ATOM 1483 N N . GLY B 1 3 ? -3.002 -9.93 -15.352 1 95.38 3 GLY B N 1
ATOM 1484 C CA . GLY B 1 3 ? -2.719 -11.203 -14.719 1 95.38 3 GLY B CA 1
ATOM 1485 C C . GLY B 1 3 ? -2.148 -12.234 -15.672 1 95.38 3 GLY B C 1
ATOM 1486 O O . GLY B 1 3 ? -1.986 -11.961 -16.859 1 95.38 3 GLY B O 1
ATOM 1487 N N . ILE B 1 4 ? -1.728 -13.391 -15.211 1 96.81 4 ILE B N 1
ATOM 1488 C CA . ILE B 1 4 ? -1.254 -14.516 -16 1 96.81 4 ILE B CA 1
ATOM 1489 C C . ILE B 1 4 ? -2.297 -15.633 -15.992 1 96.81 4 ILE B C 1
ATOM 1491 O O . ILE B 1 4 ? -2.834 -15.977 -14.938 1 96.81 4 ILE B O 1
ATOM 1495 N N . SER B 1 5 ? -2.578 -16.109 -17.125 1 95.06 5 SER B N 1
ATOM 1496 C CA . SER B 1 5 ? -3.641 -17.094 -17.297 1 95.06 5 SER B CA 1
ATOM 1497 C C . SER B 1 5 ? -3.072 -18.5 -17.438 1 95.06 5 SER B C 1
ATOM 1499 O O . SER B 1 5 ? -2.062 -18.703 -18.109 1 95.06 5 SER B O 1
ATOM 1501 N N . TYR B 1 6 ? -3.697 -19.406 -16.703 1 93.81 6 TYR B N 1
ATOM 1502 C CA . TYR B 1 6 ? -3.387 -20.828 -16.797 1 93.81 6 TYR B CA 1
ATOM 1503 C C . TYR B 1 6 ? -4.637 -21.641 -17.109 1 93.81 6 TYR B C 1
ATOM 1505 O O . TYR B 1 6 ? -5.734 -21.312 -16.656 1 93.81 6 TYR B O 1
ATOM 1513 N N . GLY B 1 7 ? -4.41 -22.766 -17.859 1 89.31 7 GLY B N 1
ATOM 1514 C CA . GLY B 1 7 ? -5.52 -23.656 -18.156 1 89.31 7 GLY B CA 1
ATOM 1515 C C . GLY B 1 7 ? -6.211 -23.312 -19.469 1 89.31 7 GLY B C 1
ATOM 1516 O O . GLY B 1 7 ? -5.719 -22.5 -20.25 1 89.31 7 GLY B O 1
ATOM 1517 N N . SER B 1 8 ? -7.297 -24.031 -19.688 1 82.69 8 SER B N 1
ATOM 1518 C CA . SER B 1 8 ? -7.988 -23.984 -20.969 1 82.69 8 SER B CA 1
ATOM 1519 C C . SER B 1 8 ? -8.617 -22.609 -21.219 1 82.69 8 SER B C 1
ATOM 1521 O O . SER B 1 8 ? -9.25 -22.047 -20.328 1 82.69 8 SER B O 1
ATOM 1523 N N . LEU B 1 9 ? -8.383 -22.109 -22.375 1 83.88 9 LEU B N 1
ATOM 1524 C CA . LEU B 1 9 ? -8.992 -20.844 -22.797 1 83.88 9 LEU B CA 1
ATOM 1525 C C . LEU B 1 9 ? -10.438 -21.062 -23.234 1 83.88 9 LEU B C 1
ATOM 1527 O O . LEU B 1 9 ? -11.195 -20.094 -23.375 1 83.88 9 LEU B O 1
ATOM 1531 N N . THR B 1 10 ? -10.797 -22.297 -23.297 1 81.69 10 THR B N 1
ATOM 1532 C CA . THR B 1 10 ? -12.133 -22.609 -23.781 1 81.69 10 THR B CA 1
ATOM 1533 C C . THR B 1 10 ? -13.008 -23.125 -22.641 1 81.69 10 THR B C 1
ATOM 1535 O O . THR B 1 10 ? -14.164 -23.484 -22.844 1 81.69 10 THR B O 1
ATOM 1538 N N . GLY B 1 11 ? -12.383 -23.219 -21.5 1 79.12 11 GLY B N 1
ATOM 1539 C CA . GLY B 1 11 ? -13.164 -23.641 -20.344 1 79.12 11 GLY B CA 1
ATOM 1540 C C . GLY B 1 11 ? -14.305 -22.703 -20.016 1 79.12 11 GLY B C 1
ATOM 1541 O O . GLY B 1 11 ? -14.32 -21.562 -20.453 1 79.12 11 GLY B O 1
ATOM 1542 N N . ASN B 1 12 ? -15.305 -23.234 -19.266 1 86.25 12 ASN B N 1
ATOM 1543 C CA . ASN B 1 12 ? -16.547 -22.516 -18.984 1 86.25 12 ASN B CA 1
ATOM 1544 C C . ASN B 1 12 ? -16.438 -21.703 -17.703 1 86.25 12 ASN B C 1
ATOM 1546 O O . ASN B 1 12 ? -17.359 -20.953 -17.359 1 86.25 12 ASN B O 1
ATOM 1550 N N . THR B 1 13 ? -15.383 -21.969 -16.938 1 94.38 13 THR B N 1
ATOM 1551 C CA . THR B 1 13 ? -15.25 -21.281 -15.648 1 94.38 13 THR B CA 1
ATOM 1552 C C . THR B 1 13 ? -13.883 -20.609 -15.523 1 94.38 13 THR B C 1
ATOM 1554 O O . THR B 1 13 ? -12.859 -21.219 -15.844 1 94.38 13 THR B O 1
ATOM 1557 N N . THR B 1 14 ? -13.828 -19.359 -15.07 1 96 14 THR B N 1
ATOM 1558 C CA . THR B 1 14 ? -12.594 -18.625 -14.797 1 96 14 THR B CA 1
ATOM 1559 C C . THR B 1 14 ? -12.492 -18.266 -13.32 1 96 14 THR B C 1
ATOM 1561 O O . THR B 1 14 ? -13.445 -17.734 -12.742 1 96 14 THR B O 1
ATOM 1564 N N . LEU B 1 15 ? -11.453 -18.625 -12.719 1 96.62 15 LEU B N 1
ATOM 1565 C CA . LEU B 1 15 ? -11.125 -18.219 -11.352 1 96.62 15 LEU B CA 1
ATOM 1566 C C . LEU B 1 15 ? -10.031 -17.172 -11.344 1 96.62 15 LEU B C 1
ATOM 1568 O O . LEU B 1 15 ? -8.875 -17.453 -11.664 1 96.62 15 LEU B O 1
ATOM 1572 N N . ASP B 1 16 ? -10.375 -15.914 -11.008 1 97.5 16 ASP B N 1
ATOM 1573 C CA . ASP B 1 16 ? -9.375 -14.891 -10.711 1 97.5 16 ASP B CA 1
ATOM 1574 C C . ASP B 1 16 ? -8.859 -15.023 -9.281 1 97.5 16 ASP B C 1
ATOM 1576 O O . ASP B 1 16 ? -9.648 -15.102 -8.336 1 97.5 16 ASP B O 1
ATOM 1580 N N . VAL B 1 17 ? -7.617 -15.094 -9.195 1 98.38 17 VAL B N 1
ATOM 1581 C CA . VAL B 1 17 ? -6.93 -15.211 -7.91 1 98.38 17 VAL B CA 1
ATOM 1582 C C . VAL B 1 17 ? -6.086 -13.961 -7.66 1 98.38 17 VAL B C 1
ATOM 1584 O O . VAL B 1 17 ? -5.258 -13.586 -8.492 1 98.38 17 VAL B O 1
ATOM 1587 N N . PHE B 1 18 ? -6.293 -13.266 -6.586 1 98.69 18 PHE B N 1
ATOM 1588 C CA . PHE B 1 18 ? -5.492 -12.109 -6.184 1 98.69 18 PHE B CA 1
ATOM 1589 C C . PHE B 1 18 ? -4.559 -12.477 -5.035 1 98.69 18 PHE B C 1
ATOM 1591 O O . PHE B 1 18 ? -5.016 -12.773 -3.928 1 98.69 18 PHE B O 1
ATOM 1598 N N . PHE B 1 19 ? -3.236 -12.492 -5.316 1 98.75 19 PHE B N 1
ATOM 1599 C CA . PHE B 1 19 ? -2.223 -12.922 -4.363 1 98.75 19 PHE B CA 1
ATOM 1600 C C . PHE B 1 19 ? -1.237 -11.797 -4.07 1 98.75 19 PHE B C 1
ATOM 1602 O O . PHE B 1 19 ? -0.989 -10.945 -4.926 1 98.75 19 PHE B O 1
ATOM 1609 N N . ASP B 1 20 ? -0.746 -11.766 -2.941 1 98.88 20 ASP B N 1
ATOM 1610 C CA . ASP B 1 20 ? 0.452 -11.047 -2.514 1 98.88 20 ASP B CA 1
ATOM 1611 C C . ASP B 1 20 ? 1.558 -12.023 -2.105 1 98.88 20 ASP B C 1
ATOM 1613 O O . ASP B 1 20 ? 1.356 -12.867 -1.231 1 98.88 20 ASP B O 1
ATOM 1617 N N . HIS B 1 21 ? 2.742 -11.906 -2.682 1 98.88 21 HIS B N 1
ATOM 1618 C CA . HIS B 1 21 ? 3.848 -12.836 -2.477 1 98.88 21 HIS B CA 1
ATOM 1619 C C . HIS B 1 21 ? 4.23 -12.922 -1.003 1 98.88 21 HIS B C 1
ATOM 1621 O O . HIS B 1 21 ? 4.805 -13.922 -0.563 1 98.88 21 HIS B O 1
ATOM 1627 N N . LEU B 1 22 ? 3.904 -11.883 -0.231 1 98.81 22 LEU B N 1
ATOM 1628 C CA . LEU B 1 22 ? 4.363 -11.836 1.153 1 98.81 22 LEU B CA 1
ATOM 1629 C C . LEU B 1 22 ? 3.191 -11.984 2.119 1 98.81 22 LEU B C 1
ATOM 1631 O O . LEU B 1 22 ? 3.324 -11.688 3.309 1 98.81 22 LEU B O 1
ATOM 1635 N N . CYS B 1 23 ? 2.053 -12.406 1.646 1 98.75 23 CYS B N 1
ATOM 1636 C CA . CYS B 1 23 ? 0.878 -12.578 2.492 1 98.75 23 CYS B CA 1
ATOM 1637 C C . CYS B 1 23 ? 0.781 -14.016 2.994 1 98.75 23 CYS B C 1
ATOM 1639 O O . CYS B 1 23 ? 0.77 -14.961 2.197 1 98.75 23 CYS B O 1
ATOM 1641 N N . ASP B 1 24 ? 0.652 -14.148 4.273 1 98.06 24 ASP B N 1
ATOM 1642 C CA . ASP B 1 24 ? 0.583 -15.477 4.871 1 98.06 24 ASP B CA 1
ATOM 1643 C C . ASP B 1 24 ? -0.659 -16.234 4.395 1 98.06 24 ASP B C 1
ATOM 1645 O O . ASP B 1 24 ? -0.608 -17.438 4.16 1 98.06 24 ASP B O 1
ATOM 1649 N N . GLY B 1 25 ? -1.806 -15.578 4.234 1 97.88 25 GLY B N 1
ATOM 1650 C CA . GLY B 1 25 ? -3.004 -16.203 3.703 1 97.88 25 GLY B CA 1
ATOM 1651 C C . GLY B 1 25 ? -2.826 -16.734 2.291 1 97.88 25 GLY B C 1
ATOM 1652 O O . GLY B 1 25 ? -3.281 -17.828 1.969 1 97.88 25 GLY B O 1
ATOM 1653 N N . SER B 1 26 ? -2.174 -15.945 1.419 1 98.5 26 SER B N 1
ATOM 1654 C CA . SER B 1 26 ? -1.875 -16.375 0.059 1 98.5 26 SER B CA 1
ATOM 1655 C C . SER B 1 26 ? -0.997 -17.625 0.057 1 98.5 26 SER B C 1
ATOM 1657 O O . SER B 1 26 ? -1.239 -18.562 -0.709 1 98.5 26 SER B O 1
ATOM 1659 N N . ALA B 1 27 ? 0.026 -17.578 0.925 1 98.62 27 ALA B N 1
ATOM 1660 C CA . ALA B 1 27 ? 0.934 -18.719 1.025 1 98.62 27 ALA B CA 1
ATOM 1661 C C . ALA B 1 27 ? 0.189 -19.984 1.461 1 98.62 27 ALA B C 1
ATOM 1663 O O . ALA B 1 27 ? 0.433 -21.062 0.933 1 98.62 27 ALA B O 1
ATOM 1664 N N . GLU B 1 28 ? -0.675 -19.812 2.393 1 98.19 28 GLU B N 1
ATOM 1665 C CA . GLU B 1 28 ? -1.443 -20.938 2.908 1 98.19 28 GLU B CA 1
ATOM 1666 C C . GLU B 1 28 ? -2.393 -21.5 1.849 1 98.19 28 GLU B C 1
ATOM 1668 O O . GLU B 1 28 ? -2.625 -22.703 1.785 1 98.19 28 GLU B O 1
ATOM 1673 N N . ALA B 1 29 ? -2.947 -20.688 1.021 1 98.19 29 ALA B N 1
ATOM 1674 C CA . ALA B 1 29 ? -3.979 -21.062 0.054 1 98.19 29 ALA B CA 1
ATOM 1675 C C . ALA B 1 29 ? -3.369 -21.734 -1.168 1 98.19 29 ALA B C 1
ATOM 1677 O O . ALA B 1 29 ? -4.012 -22.562 -1.81 1 98.19 29 ALA B O 1
ATOM 1678 N N . TRP B 1 30 ? -2.131 -21.469 -1.515 1 98.38 30 TRP B N 1
ATOM 1679 C CA . TRP B 1 30 ? -1.55 -21.734 -2.824 1 98.38 30 TRP B CA 1
ATOM 1680 C C . TRP B 1 30 ? -1.435 -23.234 -3.066 1 98.38 30 TRP B C 1
ATOM 1682 O O . TRP B 1 30 ? -1.886 -23.75 -4.098 1 98.38 30 TRP B O 1
ATOM 1692 N N . PRO B 1 31 ? -0.882 -24.062 -2.109 1 98.31 31 PRO B N 1
ATOM 1693 C CA . PRO B 1 31 ? -0.682 -25.484 -2.438 1 98.31 31 PRO B CA 1
ATOM 1694 C C . PRO B 1 31 ? -1.989 -26.203 -2.756 1 98.31 31 PRO B C 1
ATOM 1696 O O . PRO B 1 31 ? -2.064 -26.953 -3.734 1 98.31 31 PRO B O 1
ATOM 1699 N N . GLY B 1 32 ? -3.021 -25.984 -1.941 1 98.44 32 GLY B N 1
ATOM 1700 C CA . GLY B 1 32 ? -4.309 -26.609 -2.184 1 98.44 32 GLY B CA 1
ATOM 1701 C C . GLY B 1 32 ? -4.969 -26.141 -3.467 1 98.44 32 GLY B C 1
ATOM 1702 O O . GLY B 1 32 ? -5.5 -26.953 -4.227 1 98.44 32 GLY B O 1
ATOM 1703 N N . LEU B 1 33 ? -4.906 -24.844 -3.762 1 98.38 33 LEU B N 1
ATOM 1704 C CA . LEU B 1 33 ? -5.48 -24.281 -4.98 1 98.38 33 LEU B CA 1
ATOM 1705 C C . LEU B 1 33 ? -4.77 -24.828 -6.215 1 98.38 33 LEU B C 1
ATOM 1707 O O . LEU B 1 33 ? -5.422 -25.234 -7.18 1 98.38 33 LEU B O 1
ATOM 1711 N N . TYR B 1 34 ? -3.416 -24.797 -6.145 1 98.12 34 TYR B N 1
ATOM 1712 C CA . TYR B 1 34 ? -2.633 -25.266 -7.285 1 98.12 34 TYR B CA 1
ATOM 1713 C C . TYR B 1 34 ? -2.926 -26.719 -7.59 1 98.12 34 TYR B C 1
ATOM 1715 O O . TYR B 1 34 ? -3.088 -27.094 -8.75 1 98.12 34 TYR B O 1
ATOM 1723 N N . SER B 1 35 ? -2.93 -27.531 -6.582 1 98.31 35 SER B N 1
ATOM 1724 C CA . SER B 1 35 ? -3.221 -28.953 -6.754 1 98.31 35 SER B CA 1
ATOM 1725 C C . SER B 1 35 ? -4.613 -29.172 -7.34 1 98.31 35 SER B C 1
ATOM 1727 O O . SER B 1 35 ? -4.789 -29.969 -8.258 1 98.31 35 SER B O 1
ATOM 1729 N N . PHE B 1 36 ? -5.652 -28.5 -6.793 1 98.06 36 PHE B N 1
ATOM 1730 C CA . PHE B 1 36 ? -7.012 -28.609 -7.305 1 98.06 36 PHE B CA 1
ATOM 1731 C C . PHE B 1 36 ? -7.07 -28.203 -8.773 1 98.06 36 PHE B C 1
ATOM 1733 O O . PHE B 1 36 ? -7.613 -28.938 -9.602 1 98.06 36 PHE B O 1
ATOM 1740 N N . TRP B 1 37 ? -6.445 -27.016 -9.062 1 96.88 37 TRP B N 1
ATOM 1741 C CA . TRP B 1 37 ? -6.449 -26.5 -10.43 1 96.88 37 TRP B CA 1
ATOM 1742 C C . TRP B 1 37 ? -5.766 -27.484 -11.375 1 96.88 37 TRP B C 1
ATOM 1744 O O . TRP B 1 37 ? -6.277 -27.766 -12.461 1 96.88 37 TRP B O 1
ATOM 1754 N N . SER B 1 38 ? -4.605 -28 -10.969 1 96.5 38 SER B N 1
ATOM 1755 C CA . SER B 1 38 ? -3.822 -28.906 -11.812 1 96.5 38 SER B CA 1
ATOM 1756 C C . SER B 1 38 ? -4.641 -30.109 -12.242 1 96.5 38 SER B C 1
ATOM 1758 O O . SER B 1 38 ? -4.43 -30.656 -13.328 1 96.5 38 SER B O 1
ATOM 1760 N N . ASN B 1 39 ? -5.598 -30.469 -11.492 1 95.88 39 ASN B N 1
ATOM 1761 C CA . ASN B 1 39 ? -6.426 -31.641 -11.773 1 95.88 39 ASN B CA 1
ATOM 1762 C C . ASN B 1 39 ? -7.711 -31.25 -12.5 1 95.88 39 ASN B C 1
ATOM 1764 O O . ASN B 1 39 ? -8.516 -32.125 -12.852 1 95.88 39 ASN B O 1
ATOM 1768 N N . ASN B 1 40 ? -7.934 -30.016 -12.711 1 94.88 40 ASN B N 1
ATOM 1769 C CA . ASN B 1 40 ? -9.188 -29.531 -13.289 1 94.88 40 ASN B CA 1
ATOM 1770 C C . ASN B 1 40 ? -8.938 -28.5 -14.391 1 94.88 40 ASN B C 1
ATOM 1772 O O . ASN B 1 40 ? -9.75 -27.594 -14.594 1 94.88 40 ASN B O 1
ATOM 1776 N N . GLN B 1 41 ? -7.797 -28.531 -15.039 1 94.06 41 GLN B N 1
ATOM 1777 C CA . GLN B 1 41 ? -7.363 -27.531 -16.016 1 94.06 41 GLN B CA 1
ATOM 1778 C C . GLN B 1 41 ? -8.203 -27.594 -17.281 1 94.06 41 GLN B C 1
ATOM 1780 O O . GLN B 1 41 ? -8.188 -26.672 -18.094 1 94.06 41 GLN B O 1
ATOM 1785 N N . ASP B 1 42 ? -8.891 -28.625 -17.5 1 92.31 42 ASP B N 1
ATOM 1786 C CA . ASP B 1 42 ? -9.68 -28.812 -18.703 1 92.31 42 ASP B CA 1
ATOM 1787 C C . ASP B 1 42 ? -10.898 -27.891 -18.719 1 92.31 42 ASP B C 1
ATOM 1789 O O . ASP B 1 42 ? -11.367 -27.484 -19.781 1 92.31 42 ASP B O 1
ATOM 1793 N N . TRP B 1 43 ? -11.445 -27.578 -17.5 1 92.94 43 TRP B N 1
ATOM 1794 C CA . TRP B 1 43 ? -12.648 -26.766 -17.469 1 92.94 43 TRP B CA 1
ATOM 1795 C C . TRP B 1 43 ? -12.438 -25.5 -16.625 1 92.94 43 TRP B C 1
ATOM 1797 O O . TRP B 1 43 ? -13.242 -24.562 -16.703 1 92.94 43 TRP B O 1
ATOM 1807 N N . LEU B 1 44 ? -11.406 -25.438 -15.836 1 95.44 44 LEU B N 1
ATOM 1808 C CA . LEU B 1 44 ? -11.148 -24.328 -14.938 1 95.44 44 LEU B CA 1
ATOM 1809 C C . LEU B 1 44 ? -9.93 -23.531 -15.391 1 95.44 44 LEU B C 1
ATOM 1811 O O . LEU B 1 44 ? -8.797 -24.016 -15.305 1 95.44 44 LEU B O 1
ATOM 1815 N N . ARG B 1 45 ? -10.156 -22.328 -15.844 1 96.44 45 ARG B N 1
ATOM 1816 C CA . ARG B 1 45 ? -9.094 -21.359 -16.125 1 96.44 45 ARG B CA 1
ATOM 1817 C C . ARG B 1 45 ? -8.75 -20.562 -14.875 1 96.44 45 ARG B C 1
ATOM 1819 O O . ARG B 1 45 ? -9.641 -20.094 -14.156 1 96.44 45 ARG B O 1
ATOM 1826 N N . MET B 1 46 ? -7.516 -20.453 -14.57 1 96.88 46 MET B N 1
ATOM 1827 C CA . MET B 1 46 ? -7.047 -19.672 -13.43 1 96.88 46 MET B CA 1
ATOM 1828 C C . MET B 1 46 ? -6.246 -18.453 -13.898 1 96.88 46 MET B C 1
ATOM 1830 O O . MET B 1 46 ? -5.336 -18.594 -14.719 1 96.88 46 MET B O 1
ATOM 1834 N N . ILE B 1 47 ? -6.621 -17.312 -13.453 1 97.38 47 ILE B N 1
ATOM 1835 C CA . ILE B 1 47 ? -5.867 -16.078 -13.719 1 97.38 47 ILE B CA 1
ATOM 1836 C C . ILE B 1 47 ? -5.305 -15.539 -12.406 1 97.38 47 ILE B C 1
ATOM 1838 O O . ILE B 1 47 ? -6.059 -15.211 -11.484 1 97.38 47 ILE B O 1
ATOM 1842 N N . ILE B 1 48 ? -4.031 -15.445 -12.297 1 98.44 48 ILE B N 1
ATOM 1843 C CA . ILE B 1 48 ? -3.385 -14.969 -11.078 1 98.44 48 ILE B CA 1
ATOM 1844 C C . ILE B 1 48 ? -2.973 -13.508 -11.25 1 98.44 48 ILE B C 1
ATOM 1846 O O . ILE B 1 48 ? -2.24 -13.172 -12.18 1 98.44 48 ILE B O 1
ATOM 1850 N N . HIS B 1 49 ? -3.502 -12.672 -10.453 1 98.69 49 HIS B N 1
ATOM 1851 C CA . HIS B 1 49 ? -3.154 -11.258 -10.359 1 98.69 49 HIS B CA 1
ATOM 1852 C C . HIS B 1 49 ? -2.252 -10.992 -9.156 1 98.69 49 HIS B C 1
ATOM 1854 O O . HIS B 1 49 ? -2.572 -11.383 -8.031 1 98.69 49 HIS B O 1
ATOM 1860 N N . ILE B 1 50 ? -1.056 -10.281 -9.438 1 98.81 50 ILE B N 1
ATOM 1861 C CA . ILE B 1 50 ? -0.205 -9.836 -8.344 1 98.81 50 ILE B CA 1
ATOM 1862 C C . ILE B 1 50 ? -0.805 -8.586 -7.703 1 98.81 50 ILE B C 1
ATOM 1864 O O . ILE B 1 50 ? -1.065 -7.594 -8.383 1 98.81 50 ILE B O 1
ATOM 1868 N N . TYR B 1 51 ? -1.11 -8.656 -6.402 1 98.81 51 TYR B N 1
ATOM 1869 C CA . TYR B 1 51 ? -1.738 -7.562 -5.668 1 98.81 51 TYR B CA 1
ATOM 1870 C C . TYR B 1 51 ? -0.974 -7.258 -4.387 1 98.81 51 TYR B C 1
ATOM 1872 O O . TYR B 1 51 ? -1.358 -7.707 -3.305 1 98.81 51 TYR B O 1
ATOM 1880 N N . PRO B 1 52 ? 0.128 -6.418 -4.484 1 98.88 52 PRO B N 1
ATOM 1881 C CA . PRO B 1 52 ? 0.922 -6.09 -3.299 1 98.88 52 PRO B CA 1
ATOM 1882 C C . PRO B 1 52 ? 0.149 -5.246 -2.287 1 98.88 52 PRO B C 1
ATOM 1884 O O . PRO B 1 52 ? -0.386 -4.191 -2.637 1 98.88 52 PRO B O 1
ATOM 1887 N N . LEU B 1 53 ? 0.082 -5.758 -1.045 1 98.81 53 LEU B N 1
ATOM 1888 C CA . LEU B 1 53 ? -0.535 -5.012 0.046 1 98.81 53 LEU B CA 1
ATOM 1889 C C . LEU B 1 53 ? 0.462 -4.043 0.676 1 98.81 53 LEU B C 1
ATOM 1891 O O . LEU B 1 53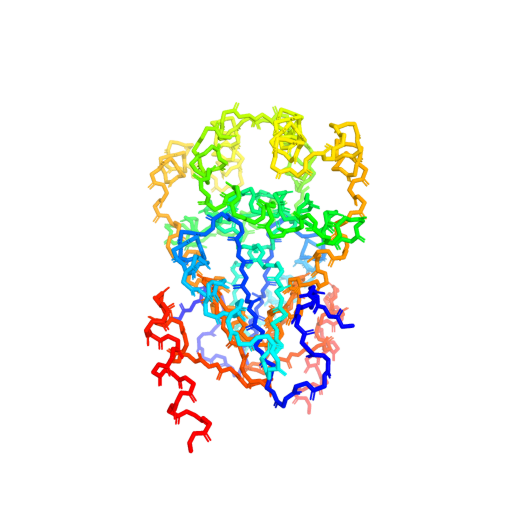 ? 1.62 -4.402 0.902 1 98.81 53 LEU B O 1
ATOM 1895 N N . PRO B 1 54 ? 0.085 -2.801 0.995 1 98.5 54 PRO B N 1
ATOM 1896 C CA . PRO B 1 54 ? 1.048 -1.783 1.422 1 98.5 54 PRO B CA 1
ATOM 1897 C C . PRO B 1 54 ? 1.628 -2.064 2.807 1 98.5 54 PRO B C 1
ATOM 1899 O O . PRO B 1 54 ? 2.668 -1.506 3.168 1 98.5 54 PRO B O 1
ATOM 1902 N N . TYR B 1 55 ? 0.924 -2.943 3.631 1 98.38 55 TYR B N 1
ATOM 1903 C CA . TYR B 1 55 ? 1.408 -3.225 4.977 1 98.38 55 TYR B CA 1
ATOM 1904 C C . TYR B 1 55 ? 2.35 -4.422 4.98 1 98.38 55 TYR B C 1
ATOM 1906 O O . TYR B 1 55 ? 2.93 -4.762 6.016 1 98.38 55 TYR B O 1
ATOM 1914 N N . HIS B 1 56 ? 2.477 -5.164 3.902 1 98.38 56 HIS B N 1
ATOM 1915 C CA . HIS B 1 56 ? 3.641 -5.996 3.627 1 98.38 56 HIS B CA 1
ATOM 1916 C C . HIS B 1 56 ? 4.742 -5.199 2.938 1 98.38 56 HIS B C 1
ATOM 1918 O O . HIS B 1 56 ? 4.812 -5.168 1.706 1 98.38 56 HIS B O 1
ATOM 1924 N N . TYR B 1 57 ? 5.621 -4.621 3.689 1 97.12 57 TYR B N 1
ATOM 1925 C CA . TYR B 1 57 ? 6.422 -3.445 3.365 1 97.12 57 TYR B CA 1
ATOM 1926 C C . TYR B 1 57 ? 7.18 -3.646 2.059 1 97.12 57 TYR B C 1
ATOM 1928 O O . TYR B 1 57 ? 7.395 -2.695 1.306 1 97.12 57 TYR B O 1
ATOM 1936 N N . TYR B 1 58 ? 7.574 -4.859 1.718 1 98.31 58 TYR B N 1
ATOM 1937 C CA . TYR B 1 58 ? 8.414 -5.078 0.545 1 98.31 58 TYR B CA 1
ATOM 1938 C C . TYR B 1 58 ? 7.641 -5.793 -0.555 1 98.31 58 TYR B C 1
ATOM 1940 O O . TYR B 1 58 ? 8.234 -6.297 -1.512 1 98.31 58 TYR B O 1
ATOM 1948 N N . SER B 1 59 ? 6.348 -5.828 -0.361 1 98.75 59 SER B N 1
ATOM 1949 C CA . SER B 1 59 ? 5.508 -6.602 -1.271 1 98.75 59 SER B CA 1
ATOM 1950 C C . SER B 1 59 ? 5.555 -6.035 -2.686 1 98.75 59 SER B C 1
ATOM 1952 O O . SER B 1 59 ? 5.527 -6.785 -3.662 1 98.75 59 SER B O 1
ATOM 1954 N N . PHE B 1 60 ? 5.566 -4.703 -2.852 1 98.81 60 PHE B N 1
ATOM 1955 C CA . PHE B 1 60 ? 5.613 -4.137 -4.195 1 98.81 60 PHE B CA 1
ATOM 1956 C C . PHE B 1 60 ? 6.941 -4.457 -4.871 1 98.81 60 PHE B C 1
ATOM 1958 O O . PHE B 1 60 ? 6.977 -4.777 -6.059 1 98.81 60 PHE B O 1
ATOM 1965 N N . ASN B 1 61 ? 8.07 -4.414 -4.141 1 98.69 61 ASN B N 1
ATOM 1966 C CA . ASN B 1 61 ? 9.367 -4.781 -4.688 1 98.69 61 ASN B CA 1
ATOM 1967 C C . ASN B 1 61 ? 9.398 -6.234 -5.145 1 98.69 61 ASN B C 1
ATOM 1969 O O . ASN B 1 61 ? 9.844 -6.535 -6.258 1 98.69 61 ASN B O 1
ATOM 1973 N N . VAL B 1 62 ? 8.945 -7.094 -4.266 1 98.88 62 VAL B N 1
ATOM 1974 C CA . VAL B 1 62 ? 8.875 -8.508 -4.621 1 98.88 62 VAL B CA 1
ATOM 1975 C C . VAL B 1 62 ? 7.934 -8.703 -5.801 1 98.88 62 VAL B C 1
ATOM 1977 O O . VAL B 1 62 ? 8.203 -9.508 -6.695 1 98.88 62 VAL B O 1
ATOM 1980 N N . GLY B 1 63 ? 6.82 -7.941 -5.816 1 98.88 63 GLY B N 1
ATOM 1981 C CA . GLY B 1 63 ? 5.867 -7.984 -6.914 1 98.88 63 GLY B CA 1
ATOM 1982 C C . GLY B 1 63 ? 6.477 -7.586 -8.242 1 98.88 63 GLY B C 1
ATOM 1983 O O . GLY B 1 63 ? 6.094 -8.117 -9.289 1 98.88 63 GLY B O 1
ATOM 1984 N N . GLU B 1 64 ? 7.418 -6.594 -8.219 1 98.81 64 GLU B N 1
ATOM 1985 C CA . GLU B 1 64 ? 8.086 -6.191 -9.453 1 98.81 64 GLU B CA 1
ATOM 1986 C C . GLU B 1 64 ? 8.891 -7.344 -10.047 1 98.81 64 GLU B C 1
ATOM 1988 O O . GLU B 1 64 ? 8.891 -7.555 -11.258 1 98.81 64 GLU B O 1
ATOM 1993 N N . ALA B 1 65 ? 9.586 -8.086 -9.195 1 98.88 65 ALA B N 1
ATOM 1994 C CA . ALA B 1 65 ? 10.281 -9.281 -9.664 1 98.88 65 ALA B CA 1
ATOM 1995 C C . ALA B 1 65 ? 9.289 -10.312 -10.188 1 98.88 65 ALA B C 1
ATOM 1997 O O . ALA B 1 65 ? 9.531 -10.938 -11.227 1 98.88 65 ALA B O 1
ATOM 1998 N N . GLY B 1 66 ? 8.219 -10.5 -9.461 1 98.88 66 GLY B N 1
ATOM 1999 C CA . GLY B 1 66 ? 7.168 -11.398 -9.914 1 98.88 66 GLY B CA 1
ATOM 2000 C C . GLY B 1 66 ? 6.605 -11.023 -11.273 1 98.88 66 GLY B C 1
ATOM 2001 O O . GLY B 1 66 ? 6.398 -11.883 -12.133 1 98.88 66 GLY B O 1
ATOM 2002 N N . ARG B 1 67 ? 6.34 -9.734 -11.5 1 98.62 67 ARG B N 1
ATOM 2003 C CA . ARG B 1 67 ? 5.809 -9.25 -12.773 1 98.62 67 ARG B CA 1
ATOM 2004 C C . ARG B 1 67 ? 6.809 -9.477 -13.898 1 98.62 67 ARG B C 1
ATOM 2006 O O . ARG B 1 67 ? 6.422 -9.812 -15.023 1 98.62 67 ARG B O 1
ATOM 2013 N N . PHE B 1 68 ? 8.094 -9.219 -13.609 1 98.88 68 PHE B N 1
ATOM 2014 C CA . PHE B 1 68 ? 9.164 -9.531 -14.555 1 98.88 68 PHE B CA 1
ATOM 2015 C C . PHE B 1 68 ? 9.094 -10.992 -14.984 1 98.88 68 PHE B C 1
ATOM 2017 O O . PHE B 1 68 ? 9.094 -11.289 -16.188 1 98.88 68 PHE B O 1
ATOM 2024 N N . ILE B 1 69 ? 8.945 -11.906 -14.086 1 98.81 69 ILE B N 1
ATOM 2025 C CA . ILE B 1 69 ? 8.891 -13.328 -14.375 1 98.81 69 ILE B CA 1
ATOM 2026 C C . ILE B 1 69 ? 7.605 -13.656 -15.141 1 98.81 69 ILE B C 1
ATOM 2028 O O . ILE B 1 69 ? 7.633 -14.375 -16.141 1 98.81 69 ILE B O 1
ATOM 2032 N N . GLN B 1 70 ? 6.426 -13.109 -14.695 1 97.94 70 GLN B N 1
ATOM 2033 C CA . GLN B 1 70 ? 5.164 -13.312 -15.406 1 97.94 70 GLN B CA 1
ATOM 2034 C C . GLN B 1 70 ? 5.305 -12.961 -16.891 1 97.94 70 GLN B C 1
ATOM 2036 O O . GLN B 1 70 ? 4.75 -13.641 -17.75 1 97.94 70 GLN B O 1
ATOM 2041 N N . THR B 1 71 ? 6.008 -11.836 -17.109 1 97.56 71 THR B N 1
ATOM 2042 C CA . THR B 1 71 ? 6.035 -11.234 -18.438 1 97.56 71 THR B CA 1
ATOM 2043 C C . THR B 1 71 ? 7.055 -11.938 -19.328 1 97.56 71 THR B C 1
ATOM 2045 O O . THR B 1 71 ? 6.762 -12.258 -20.484 1 97.56 71 THR B O 1
ATOM 2048 N N . MET B 1 72 ? 8.227 -12.258 -18.797 1 98.44 72 MET B N 1
ATOM 2049 C CA . MET B 1 72 ? 9.328 -12.688 -19.656 1 98.44 72 MET B CA 1
ATOM 2050 C C . MET B 1 72 ? 9.531 -14.195 -19.562 1 98.44 72 MET B C 1
ATOM 2052 O O . MET B 1 72 ? 10.07 -14.805 -20.484 1 98.44 72 MET B O 1
ATOM 2056 N N . TYR B 1 73 ? 9.102 -14.766 -18.484 1 98.12 73 TYR B N 1
ATOM 2057 C CA . TYR B 1 73 ? 9.312 -16.188 -18.219 1 98.12 73 TYR B CA 1
ATOM 2058 C C . TYR B 1 73 ? 8.062 -16.828 -17.625 1 98.12 73 TYR B C 1
ATOM 2060 O O . TYR B 1 73 ? 8.125 -17.453 -16.578 1 98.12 73 TYR B O 1
ATOM 2068 N N . PRO B 1 74 ? 6.914 -16.75 -18.375 1 97.31 74 PRO B N 1
ATOM 2069 C CA . PRO B 1 74 ? 5.625 -17.172 -17.812 1 97.31 74 PRO B CA 1
ATOM 2070 C C . PRO B 1 74 ? 5.637 -18.625 -17.344 1 97.31 74 PRO B C 1
ATOM 2072 O O . PRO B 1 74 ? 4.938 -18.969 -16.391 1 97.31 74 PRO B O 1
ATOM 2075 N N . ALA B 1 75 ? 6.414 -19.5 -17.875 1 96.75 75 ALA B N 1
ATOM 2076 C CA . ALA B 1 75 ? 6.484 -20.906 -17.484 1 96.75 75 ALA B CA 1
ATOM 2077 C C . ALA B 1 75 ? 7.098 -21.062 -16.094 1 96.75 75 ALA B C 1
ATOM 2079 O O . ALA B 1 75 ? 6.875 -22.078 -15.422 1 96.75 75 ALA B O 1
ATOM 2080 N N . ASN B 1 76 ? 7.855 -20.031 -15.688 1 98.31 76 ASN B N 1
ATOM 2081 C CA . ASN B 1 76 ? 8.586 -20.109 -14.43 1 98.31 76 ASN B CA 1
ATOM 2082 C C . ASN B 1 76 ? 7.828 -19.406 -13.305 1 98.31 76 ASN B C 1
ATOM 2084 O O . ASN B 1 76 ? 8.258 -19.438 -12.148 1 98.31 76 ASN B O 1
ATOM 2088 N N . PHE B 1 77 ? 6.684 -18.875 -13.57 1 98.5 77 PHE B N 1
ATOM 2089 C CA . PHE B 1 77 ? 6.023 -18.016 -12.594 1 98.5 77 PHE B CA 1
ATOM 2090 C C . PHE B 1 77 ? 5.48 -18.844 -11.43 1 98.5 77 PHE B C 1
ATOM 2092 O O . PHE B 1 77 ? 5.523 -18.406 -10.273 1 98.5 77 PHE B O 1
ATOM 2099 N N . THR B 1 78 ? 4.902 -20.062 -11.641 1 97.62 78 THR B N 1
ATOM 2100 C CA . THR B 1 78 ? 4.379 -20.859 -10.539 1 97.62 78 THR B CA 1
ATOM 2101 C C . THR B 1 78 ? 5.504 -21.281 -9.602 1 97.62 78 THR B C 1
ATOM 2103 O O . THR B 1 78 ? 5.293 -21.406 -8.391 1 97.62 78 THR B O 1
ATOM 2106 N N . SER B 1 79 ? 6.766 -21.531 -10.172 1 98.31 79 SER B N 1
ATOM 2107 C CA . SER B 1 79 ? 7.926 -21.828 -9.328 1 98.31 79 SER B CA 1
ATOM 2108 C C . SER B 1 79 ? 8.312 -20.609 -8.492 1 98.31 79 SER B C 1
ATOM 2110 O O . SER B 1 79 ? 8.672 -20.75 -7.32 1 98.31 79 SER B O 1
ATOM 2112 N N . PHE B 1 80 ? 8.289 -19.422 -9.109 1 98.88 80 PHE B N 1
ATOM 2113 C CA . PHE B 1 80 ? 8.531 -18.172 -8.391 1 98.88 80 PHE B CA 1
ATOM 2114 C C . PHE B 1 80 ? 7.562 -18.031 -7.223 1 98.88 80 PHE B C 1
ATOM 2116 O O . PHE B 1 80 ? 7.984 -17.797 -6.086 1 98.88 80 PHE B O 1
ATOM 2123 N N . LEU B 1 81 ? 6.254 -18.203 -7.512 1 98.62 81 LEU B N 1
ATOM 2124 C CA . LEU B 1 81 ? 5.199 -18.062 -6.512 1 98.62 81 LEU B CA 1
ATOM 2125 C C . LEU B 1 81 ? 5.418 -19.031 -5.359 1 98.62 81 LEU B C 1
ATOM 2127 O O . LEU B 1 81 ? 5.402 -18.641 -4.191 1 98.62 81 LEU B O 1
ATOM 2131 N N . SER B 1 82 ? 5.641 -20.297 -5.664 1 98.62 82 SER B N 1
ATOM 2132 C CA . SER B 1 82 ? 5.809 -21.344 -4.652 1 98.62 82 SER B CA 1
ATOM 2133 C C . SER B 1 82 ? 7.008 -21.062 -3.76 1 98.62 82 SER B C 1
ATOM 2135 O O . SER B 1 82 ? 6.934 -21.219 -2.539 1 98.62 82 SER B O 1
ATOM 2137 N N . TRP B 1 83 ? 8.117 -20.672 -4.375 1 98.88 83 TRP B N 1
ATOM 2138 C CA . TRP B 1 83 ? 9.328 -20.422 -3.604 1 98.88 83 TRP B CA 1
ATOM 2139 C C . TRP B 1 83 ? 9.125 -19.266 -2.631 1 98.88 83 TRP B C 1
ATOM 2141 O O . TRP B 1 83 ? 9.453 -19.375 -1.448 1 98.88 83 TRP B O 1
ATOM 2151 N N . PHE B 1 84 ? 8.578 -18.156 -3.088 1 98.88 84 PHE B N 1
ATOM 2152 C CA . PHE B 1 84 ? 8.422 -16.984 -2.24 1 98.88 84 PHE B CA 1
ATOM 2153 C C . PHE B 1 84 ? 7.391 -17.234 -1.148 1 98.88 84 PHE B C 1
ATOM 2155 O O . PHE B 1 84 ? 7.531 -16.75 -0.027 1 98.88 84 PHE B O 1
ATOM 2162 N N . PHE B 1 85 ? 6.312 -18.016 -1.454 1 98.88 85 PHE B N 1
ATOM 2163 C CA . PHE B 1 85 ? 5.336 -18.375 -0.435 1 98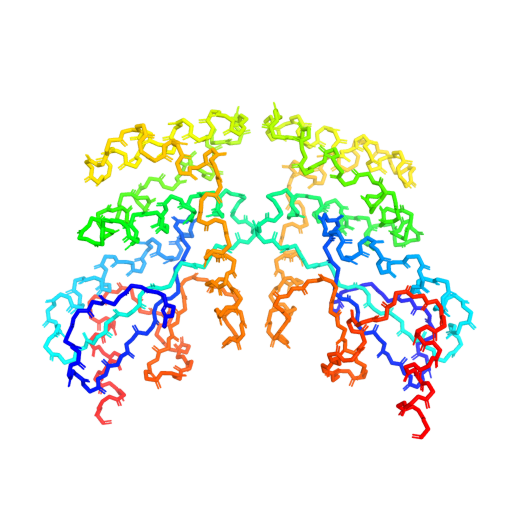.88 85 PHE B CA 1
ATOM 2164 C C . PHE B 1 85 ? 5.984 -19.219 0.657 1 98.88 85 PHE B C 1
ATOM 2166 O O . PHE B 1 85 ? 5.594 -19.141 1.823 1 98.88 85 PHE B O 1
ATOM 2173 N N . GLN B 1 86 ? 7.043 -19.953 0.336 1 98.5 86 GLN B N 1
ATOM 2174 C CA . GLN B 1 86 ? 7.715 -20.828 1.298 1 98.5 86 GLN B CA 1
ATOM 2175 C C . GLN B 1 86 ? 8.805 -20.062 2.053 1 98.5 86 GLN B C 1
ATOM 2177 O O . GLN B 1 86 ? 9.289 -20.531 3.084 1 98.5 86 GLN B O 1
ATOM 2182 N N . HIS B 1 87 ? 9.211 -18.906 1.551 1 98.69 87 HIS B N 1
ATOM 2183 C CA . HIS B 1 87 ? 10.352 -18.203 2.123 1 98.69 87 HIS B CA 1
ATOM 2184 C C . HIS B 1 87 ? 10 -16.75 2.471 1 98.69 87 HIS B C 1
ATOM 2186 O O . HIS B 1 87 ? 10.836 -15.859 2.35 1 98.69 87 HIS B O 1
ATOM 2192 N N . GLN B 1 88 ? 8.82 -16.422 2.885 1 98.62 88 GLN B N 1
ATOM 2193 C CA . GLN B 1 88 ? 8.32 -15.07 3.107 1 98.62 88 GLN B CA 1
ATOM 2194 C C . GLN B 1 88 ? 9.07 -14.391 4.246 1 98.62 88 GLN B C 1
ATOM 2196 O O . GLN B 1 88 ? 9.25 -13.172 4.234 1 98.62 88 GLN B O 1
ATOM 2201 N N . SER B 1 89 ? 9.5 -15.227 5.312 1 98.12 89 SER B N 1
ATOM 2202 C CA . SER B 1 89 ? 10.125 -14.656 6.5 1 98.12 89 SER B CA 1
ATOM 2203 C C . SER B 1 89 ? 11.359 -13.844 6.137 1 98.12 89 SER B C 1
ATOM 2205 O O . SER B 1 89 ? 11.672 -12.852 6.797 1 98.12 89 SER B O 1
ATOM 2207 N N . LYS B 1 90 ? 12.094 -14.203 5.078 1 98.5 90 LYS B N 1
ATOM 2208 C CA . LYS B 1 90 ? 13.266 -13.477 4.605 1 98.5 90 LYS B CA 1
ATOM 2209 C C . LYS B 1 90 ? 12.914 -12.031 4.258 1 98.5 90 LYS B C 1
ATOM 2211 O O . LYS B 1 90 ? 13.656 -11.109 4.602 1 98.5 90 LYS B O 1
ATOM 2216 N N . TYR B 1 91 ? 11.758 -11.773 3.688 1 98.56 91 TYR B N 1
ATOM 2217 C CA . TYR B 1 91 ? 11.383 -10.461 3.186 1 98.56 91 TYR B CA 1
ATOM 2218 C C . TYR B 1 91 ? 10.438 -9.758 4.152 1 98.56 91 TYR B C 1
ATOM 2220 O O . TYR B 1 91 ? 10.25 -8.539 4.074 1 98.56 91 TYR B O 1
ATOM 2228 N N . LEU B 1 92 ? 9.82 -10.523 5.066 1 97.62 92 LEU B N 1
ATOM 2229 C CA . LEU B 1 92 ? 8.977 -9.922 6.094 1 97.62 92 LEU B CA 1
ATOM 2230 C C . LEU B 1 92 ? 9.805 -9.508 7.305 1 97.62 92 LEU B C 1
ATOM 2232 O O . LEU B 1 92 ? 9.453 -8.547 8 1 97.62 92 LEU B O 1
ATOM 2236 N N . ASP B 1 93 ? 10.922 -10.227 7.57 1 96.81 93 ASP B N 1
ATOM 2237 C CA . ASP B 1 93 ? 11.688 -10.039 8.797 1 96.81 93 ASP B CA 1
ATOM 2238 C C . ASP B 1 93 ? 13.125 -9.625 8.484 1 96.81 93 ASP B C 1
ATOM 2240 O O . ASP B 1 93 ? 13.516 -8.484 8.742 1 96.81 93 ASP B O 1
ATOM 2244 N N . ALA B 1 94 ? 13.922 -10.445 7.812 1 97.69 94 ALA B N 1
ATOM 2245 C CA . ALA B 1 94 ? 15.352 -10.219 7.578 1 97.69 94 ALA B CA 1
ATOM 2246 C C . ALA B 1 94 ? 15.578 -8.969 6.73 1 97.69 94 ALA B C 1
ATOM 2248 O O . ALA B 1 94 ? 16.562 -8.258 6.918 1 97.69 94 ALA B O 1
ATOM 2249 N N . ALA B 1 95 ? 14.711 -8.672 5.832 1 98.06 95 ALA B N 1
ATOM 2250 C CA . ALA B 1 95 ? 14.883 -7.57 4.891 1 98.06 95 ALA B CA 1
ATOM 2251 C C . ALA B 1 95 ? 14.844 -6.227 5.605 1 98.06 95 ALA B C 1
ATOM 2253 O O . ALA B 1 95 ? 15.273 -5.207 5.055 1 98.06 95 ALA B O 1
ATOM 2254 N N . GLN B 1 96 ? 14.297 -6.152 6.809 1 97.19 96 GLN B N 1
ATOM 2255 C CA . GLN B 1 96 ? 14.227 -4.918 7.582 1 97.19 96 GLN B CA 1
ATOM 2256 C C . GLN B 1 96 ? 15.625 -4.336 7.812 1 97.19 96 GLN B C 1
ATOM 2258 O O . GLN B 1 96 ? 15.766 -3.135 8.055 1 97.19 96 GLN B O 1
ATOM 2263 N N . ALA B 1 97 ? 16.656 -5.18 7.719 1 98.12 97 ALA B N 1
ATOM 2264 C CA . ALA B 1 97 ? 18.031 -4.75 7.957 1 98.12 97 ALA B CA 1
ATOM 2265 C C . ALA B 1 97 ? 18.703 -4.336 6.656 1 98.12 97 ALA B C 1
ATOM 2267 O O . ALA B 1 97 ? 19.859 -3.908 6.66 1 98.12 97 ALA B O 1
ATOM 2268 N N . TRP B 1 98 ? 18.031 -4.445 5.523 1 98.5 98 TRP B N 1
ATOM 2269 C CA . TRP B 1 98 ? 18.609 -4.188 4.211 1 98.5 98 TRP B CA 1
ATOM 2270 C C . TRP B 1 98 ? 18.234 -2.797 3.711 1 98.5 98 TRP B C 1
ATOM 2272 O O . TRP B 1 98 ? 17.125 -2.322 3.955 1 98.5 98 TRP B O 1
ATOM 2282 N N . ASP B 1 99 ? 19.172 -2.127 3.082 1 97.44 99 ASP B N 1
ATOM 2283 C CA . ASP B 1 99 ? 18.766 -1.01 2.23 1 97.44 99 ASP B CA 1
ATOM 2284 C C . ASP B 1 99 ? 18.234 -1.507 0.889 1 97.44 99 ASP B C 1
ATOM 2286 O O . ASP B 1 99 ? 18.156 -2.715 0.657 1 97.44 99 ASP B O 1
ATOM 2290 N N . GLN B 1 100 ? 17.859 -0.604 -0.009 1 97.38 100 GLN B N 1
ATOM 2291 C CA . GLN B 1 100 ? 17.188 -0.999 -1.247 1 97.38 100 GLN B CA 1
ATOM 2292 C C . GLN B 1 100 ? 18.141 -1.777 -2.156 1 97.38 100 GLN B C 1
ATOM 2294 O O . GLN B 1 100 ? 17.719 -2.709 -2.846 1 97.38 100 GLN B O 1
ATOM 2299 N N . SER B 1 101 ? 19.406 -1.335 -2.215 1 97.94 101 SER B N 1
ATOM 2300 C CA . SER B 1 101 ? 20.391 -2.041 -3.037 1 97.94 101 SER B CA 1
ATOM 2301 C C . SER B 1 101 ? 20.531 -3.492 -2.594 1 97.94 101 SER B C 1
ATOM 2303 O O . SER B 1 101 ? 20.547 -4.402 -3.426 1 97.94 101 SER B O 1
ATOM 2305 N N . GLN B 1 102 ? 20.641 -3.689 -1.312 1 98.62 102 GLN B N 1
ATOM 2306 C CA . GLN B 1 102 ? 20.734 -5.039 -0.762 1 98.62 102 GLN B CA 1
ATOM 2307 C C . GLN B 1 102 ? 19.453 -5.828 -1.015 1 98.62 102 GLN B C 1
ATOM 2309 O O . GLN B 1 102 ? 19.5 -7.016 -1.335 1 98.62 102 GLN B O 1
ATOM 2314 N N . LEU B 1 103 ? 18.281 -5.191 -0.841 1 98.62 103 LEU B N 1
ATOM 2315 C CA . LEU B 1 103 ? 17 -5.82 -1.124 1 98.62 103 LEU B CA 1
ATOM 2316 C C . LEU B 1 103 ? 16.953 -6.336 -2.559 1 98.62 103 LEU B C 1
ATOM 2318 O O . LEU B 1 103 ? 16.594 -7.488 -2.797 1 98.62 103 LEU B O 1
ATOM 2322 N N . TYR B 1 104 ? 17.375 -5.48 -3.529 1 98.69 104 TYR B N 1
ATOM 2323 C CA . TYR B 1 104 ? 17.312 -5.844 -4.941 1 98.69 104 TYR B CA 1
ATOM 2324 C C . TYR B 1 104 ? 18.312 -6.949 -5.27 1 98.69 104 TYR B C 1
ATOM 2326 O O . TYR B 1 104 ? 18 -7.859 -6.043 1 98.69 104 TYR B O 1
ATOM 2334 N N . THR B 1 105 ? 19.469 -6.887 -4.66 1 98.81 105 THR B N 1
ATOM 2335 C CA . THR B 1 105 ? 20.469 -7.93 -4.855 1 98.81 105 THR B CA 1
ATOM 2336 C C . THR B 1 105 ? 19.953 -9.273 -4.336 1 98.81 105 THR B C 1
ATOM 2338 O O . THR B 1 105 ? 20.062 -10.289 -5.027 1 98.81 105 THR B O 1
ATOM 2341 N N . ASN B 1 106 ? 19.422 -9.258 -3.145 1 98.88 106 ASN B N 1
ATOM 2342 C CA . ASN B 1 106 ? 18.875 -10.484 -2.562 1 98.88 106 ASN B CA 1
ATOM 2343 C C . ASN B 1 106 ? 17.688 -11.008 -3.357 1 98.88 106 ASN B C 1
ATOM 2345 O O . ASN B 1 106 ? 17.547 -12.219 -3.551 1 98.88 106 ASN B O 1
ATOM 2349 N N . LEU B 1 107 ? 16.828 -10.109 -3.775 1 98.88 107 LEU B N 1
ATOM 2350 C CA . LEU B 1 107 ? 15.672 -10.484 -4.57 1 98.88 107 LEU B CA 1
ATOM 2351 C C . LEU B 1 107 ? 16.094 -11.117 -5.891 1 98.88 107 LEU B C 1
ATOM 2353 O O . LEU B 1 107 ? 15.484 -12.086 -6.348 1 98.88 107 LEU B O 1
ATOM 2357 N N . ALA B 1 108 ? 17.109 -10.516 -6.535 1 98.94 108 ALA B N 1
ATOM 2358 C CA . ALA B 1 108 ? 17.625 -11.078 -7.781 1 98.94 108 ALA B CA 1
ATOM 2359 C C . ALA B 1 108 ? 18.203 -12.477 -7.559 1 98.94 108 ALA B C 1
ATOM 2361 O O . ALA B 1 108 ? 17.984 -13.383 -8.359 1 98.94 108 ALA B O 1
ATOM 2362 N N . HIS B 1 109 ? 18.938 -12.664 -6.484 1 98.94 109 HIS B N 1
ATOM 2363 C CA . HIS B 1 109 ? 19.484 -13.969 -6.141 1 98.94 109 HIS B CA 1
ATOM 2364 C C . HIS B 1 109 ? 18.375 -14.984 -5.906 1 98.94 109 HIS B C 1
ATOM 2366 O O . HIS B 1 109 ? 18.422 -16.094 -6.438 1 98.94 109 HIS B O 1
ATOM 2372 N N . ASP B 1 110 ? 17.406 -14.641 -5.117 1 98.94 110 ASP B N 1
ATOM 2373 C CA . ASP B 1 110 ? 16.328 -15.562 -4.77 1 98.94 110 ASP B CA 1
ATOM 2374 C C . ASP B 1 110 ? 15.453 -15.859 -5.984 1 98.94 110 ASP B C 1
ATOM 2376 O O . ASP B 1 110 ? 14.93 -16.969 -6.117 1 98.94 110 ASP B O 1
ATOM 2380 N N . THR B 1 111 ? 15.266 -14.852 -6.871 1 98.94 111 THR B N 1
ATOM 2381 C CA . THR B 1 111 ? 14.562 -15.086 -8.125 1 98.94 111 THR B CA 1
ATOM 2382 C C . THR B 1 111 ? 15.305 -16.125 -8.969 1 98.94 111 THR B C 1
ATOM 2384 O O . THR B 1 111 ? 14.68 -17.016 -9.547 1 98.94 111 THR B O 1
ATOM 2387 N N . GLN B 1 112 ? 16.609 -15.977 -9.055 1 98.94 112 GLN B N 1
ATOM 2388 C CA . GLN B 1 112 ? 17.406 -16.969 -9.766 1 98.94 112 GLN B CA 1
ATOM 2389 C C . GLN B 1 112 ? 17.25 -18.359 -9.148 1 98.94 112 GLN B C 1
ATOM 2391 O O . GLN B 1 112 ? 17.094 -19.344 -9.867 1 98.94 112 GLN B O 1
ATOM 2396 N N . THR B 1 113 ? 17.297 -18.469 -7.859 1 98.94 113 THR B N 1
ATOM 2397 C CA . THR B 1 113 ? 17.125 -19.734 -7.152 1 98.94 113 THR B CA 1
ATOM 2398 C C . THR B 1 113 ? 15.758 -20.344 -7.449 1 98.94 113 THR B C 1
ATOM 2400 O O . THR B 1 113 ? 15.641 -21.531 -7.719 1 98.94 113 THR B O 1
ATOM 2403 N N . ALA B 1 114 ? 14.719 -19.516 -7.465 1 98.88 114 ALA B N 1
ATOM 2404 C CA . ALA B 1 114 ? 13.336 -19.953 -7.598 1 98.88 114 ALA B CA 1
ATOM 2405 C C . ALA B 1 114 ? 13.031 -20.375 -9.031 1 98.88 114 ALA B C 1
ATOM 2407 O O . ALA B 1 114 ? 12.211 -21.281 -9.258 1 98.88 114 ALA B O 1
ATOM 2408 N N . THR B 1 115 ? 13.68 -19.766 -10.062 1 98.81 115 THR B N 1
ATOM 2409 C CA . THR B 1 115 ? 13.164 -19.875 -11.422 1 98.81 115 THR B CA 1
ATOM 2410 C C . THR B 1 115 ? 14.258 -20.328 -12.383 1 98.81 115 THR B C 1
ATOM 2412 O O . THR B 1 115 ? 13.969 -20.734 -13.508 1 98.81 115 THR B O 1
ATOM 2415 N N . GLY B 1 116 ? 15.508 -20.125 -12.008 1 98.75 116 GLY B N 1
ATOM 2416 C CA . GLY B 1 116 ? 16.609 -20.406 -12.906 1 98.75 116 GLY B CA 1
ATOM 2417 C C . GLY B 1 116 ? 16.984 -19.219 -13.789 1 98.75 116 GLY B C 1
ATOM 2418 O O . GLY B 1 116 ? 17.969 -19.266 -14.516 1 98.75 116 GLY B O 1
ATOM 2419 N N . VAL B 1 117 ? 16.219 -18.141 -13.758 1 98.81 117 VAL B N 1
ATOM 2420 C CA . VAL B 1 117 ? 16.5 -16.938 -14.547 1 98.81 117 VAL B CA 1
ATOM 2421 C C . VAL B 1 117 ? 17.781 -16.281 -14.031 1 98.81 117 VAL B C 1
ATOM 2423 O O . VAL B 1 117 ? 18 -16.188 -12.82 1 98.81 117 VAL B O 1
ATOM 2426 N N . ALA B 1 118 ? 18.625 -15.797 -14.914 1 98.81 118 ALA B N 1
ATOM 2427 C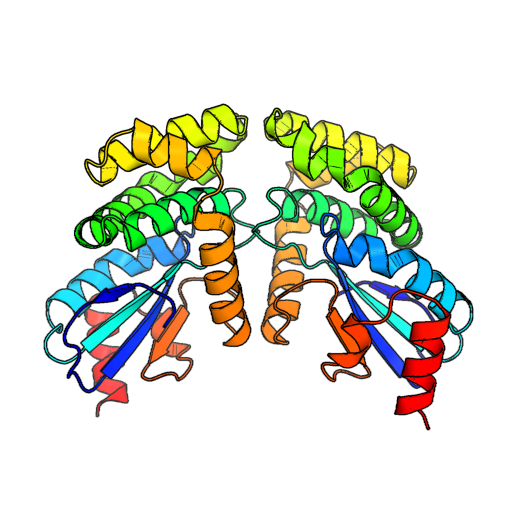 CA . ALA B 1 118 ? 19.938 -15.242 -14.562 1 98.81 118 ALA B CA 1
ATOM 2428 C C . ALA B 1 118 ? 19.781 -14.055 -13.609 1 98.81 118 ALA B C 1
ATOM 2430 O O . ALA B 1 118 ? 18.922 -13.195 -13.82 1 98.81 118 ALA B O 1
ATOM 2431 N N . PHE B 1 119 ? 20.656 -14 -12.617 1 98.75 119 PHE B N 1
ATOM 2432 C CA . PHE B 1 119 ? 20.719 -12.961 -11.602 1 98.75 119 PHE B CA 1
ATOM 2433 C C . PHE B 1 119 ? 20.688 -11.578 -12.234 1 98.75 119 PHE B C 1
ATOM 2435 O O . PHE B 1 119 ? 19.891 -10.719 -11.82 1 98.75 119 PHE B O 1
ATOM 2442 N N . SER B 1 120 ? 21.453 -11.359 -13.258 1 98.88 120 SER B N 1
ATOM 2443 C CA . SER B 1 120 ? 21.672 -10.039 -13.828 1 98.88 120 SER B CA 1
ATOM 2444 C C . SER B 1 120 ? 20.391 -9.516 -14.492 1 98.88 120 SER B C 1
ATOM 2446 O O . SER B 1 120 ? 20.156 -8.305 -14.508 1 98.88 120 SER B O 1
ATOM 2448 N N . LEU B 1 121 ? 19.531 -10.398 -15.016 1 98.88 121 LEU B N 1
ATOM 2449 C CA . LEU B 1 121 ? 18.312 -9.984 -15.695 1 98.88 121 LEU B CA 1
ATOM 2450 C C . LEU B 1 121 ? 17.297 -9.422 -14.703 1 98.88 121 LEU B C 1
ATOM 2452 O O . LEU B 1 121 ? 16.703 -8.367 -14.938 1 98.88 121 LEU B O 1
ATOM 2456 N N . THR B 1 122 ? 17.156 -10.164 -13.602 1 98.81 122 THR B N 1
ATOM 2457 C CA . THR B 1 122 ? 16.25 -9.672 -12.562 1 98.81 122 THR B CA 1
ATOM 2458 C C . THR B 1 122 ? 16.797 -8.383 -11.945 1 98.81 122 THR B C 1
ATOM 2460 O O . THR B 1 122 ? 16.031 -7.43 -11.719 1 98.81 122 THR B O 1
ATOM 2463 N N . GLU B 1 123 ? 18.078 -8.367 -11.609 1 98.75 123 GLU B N 1
ATOM 2464 C CA . GLU B 1 123 ? 18.688 -7.188 -10.992 1 98.75 123 GLU B CA 1
ATOM 2465 C C . GLU B 1 123 ? 18.5 -5.953 -11.875 1 98.75 123 GLU B C 1
ATOM 2467 O O . GLU B 1 123 ? 18.172 -4.875 -11.375 1 98.75 123 GLU B O 1
ATOM 2472 N N . GLU B 1 124 ? 18.734 -6.105 -13.188 1 98.75 124 GLU B N 1
ATOM 2473 C CA . GLU B 1 124 ? 18.562 -5.004 -14.125 1 98.75 124 GLU B CA 1
ATOM 2474 C C . GLU B 1 124 ? 17.109 -4.527 -14.164 1 98.75 124 GLU B C 1
ATOM 2476 O O . GLU B 1 124 ? 16.844 -3.324 -14.148 1 98.75 124 GLU B O 1
ATOM 2481 N N . ALA B 1 125 ? 16.109 -5.438 -14.25 1 98.81 125 ALA B N 1
ATOM 2482 C CA . ALA B 1 125 ? 14.695 -5.094 -14.289 1 98.81 125 ALA B CA 1
ATOM 2483 C C . ALA B 1 125 ? 14.289 -4.293 -13.055 1 98.81 125 ALA B C 1
ATOM 2485 O O . ALA B 1 125 ? 13.508 -3.346 -13.156 1 98.81 125 ALA B O 1
ATOM 2486 N N . LEU B 1 126 ? 14.82 -4.707 -11.891 1 98.69 126 LEU B N 1
ATOM 2487 C CA . LEU B 1 126 ? 14.5 -4.035 -10.633 1 98.69 126 LEU B CA 1
ATOM 2488 C C . LEU B 1 126 ? 15.133 -2.648 -10.586 1 98.69 126 LEU B C 1
ATOM 2490 O O . LEU B 1 126 ? 14.461 -1.67 -10.242 1 98.69 126 LEU B O 1
ATOM 2494 N N . ASN B 1 127 ? 16.438 -2.555 -10.945 1 98.25 127 ASN B N 1
ATOM 2495 C CA . ASN B 1 127 ? 17.156 -1.283 -10.867 1 98.25 127 ASN B CA 1
ATOM 2496 C C . ASN B 1 127 ? 16.594 -0.271 -11.867 1 98.25 127 ASN B C 1
ATOM 2498 O O . ASN B 1 127 ? 16.609 0.934 -11.609 1 98.25 127 ASN B O 1
ATOM 2502 N N . LYS B 1 128 ? 16.094 -0.774 -13.008 1 98.19 128 LYS B N 1
ATOM 2503 C CA . LYS B 1 128 ? 15.547 0.101 -14.047 1 98.19 128 LYS B CA 1
ATOM 2504 C C . LYS B 1 128 ? 14.062 0.355 -13.82 1 98.19 128 LYS B C 1
ATOM 2506 O O . LYS B 1 128 ? 13.43 1.101 -14.57 1 98.19 128 LYS B O 1
ATOM 2511 N N . ASP B 1 129 ? 13.461 -0.256 -12.773 1 97.56 129 ASP B N 1
ATOM 2512 C CA . ASP B 1 129 ? 12.031 -0.138 -12.484 1 97.56 129 ASP B CA 1
ATOM 2513 C C . ASP B 1 129 ? 11.195 -0.448 -13.719 1 97.56 129 ASP B C 1
ATOM 2515 O O . ASP B 1 129 ? 10.195 0.228 -13.984 1 97.56 129 ASP B O 1
ATOM 2519 N N . THR B 1 130 ? 11.586 -1.483 -14.484 1 98.44 130 THR B N 1
ATOM 2520 C CA . THR B 1 130 ? 11.008 -1.796 -15.789 1 98.44 130 THR B CA 1
ATOM 2521 C C . THR B 1 130 ? 9.539 -2.174 -15.648 1 98.44 130 THR B C 1
ATOM 2523 O O . THR B 1 130 ? 8.734 -1.906 -16.547 1 98.44 130 THR B O 1
ATOM 2526 N N . TYR B 1 131 ? 9.117 -2.736 -14.539 1 98.25 131 TYR B N 1
ATOM 2527 C CA . TYR B 1 131 ? 7.781 -3.303 -14.422 1 98.25 131 TYR B CA 1
ATOM 2528 C C . TYR B 1 131 ? 6.961 -2.549 -13.375 1 98.25 131 TYR B C 1
ATOM 2530 O O . TYR B 1 131 ? 5.918 -3.031 -12.938 1 98.25 131 TYR B O 1
ATOM 2538 N N . ASP B 1 132 ? 7.465 -1.364 -12.984 1 98.38 132 ASP B N 1
ATOM 2539 C CA . ASP B 1 132 ? 6.766 -0.513 -12.023 1 98.38 132 ASP B CA 1
ATOM 2540 C C . ASP B 1 132 ? 5.363 -0.169 -12.516 1 98.38 132 ASP B C 1
ATOM 2542 O O . ASP B 1 132 ? 4.371 -0.466 -11.844 1 98.38 132 ASP B O 1
ATOM 2546 N N . TRP B 1 133 ? 5.25 0.367 -13.711 1 97.88 133 TRP B N 1
ATOM 2547 C CA . TRP B 1 133 ? 3.971 0.84 -14.227 1 97.88 133 TRP B CA 1
ATOM 2548 C C . TRP B 1 133 ? 3 -0.32 -14.422 1 97.88 133 TRP B C 1
ATOM 2550 O O . TRP B 1 133 ? 1.825 -0.223 -14.062 1 97.88 133 TRP B O 1
ATOM 2560 N N . SER B 1 134 ? 3.467 -1.446 -15.023 1 97.94 134 SER B N 1
ATOM 2561 C CA . SER B 1 134 ? 2.596 -2.596 -15.258 1 97.94 134 SER B CA 1
ATOM 2562 C C . SER B 1 134 ? 2.041 -3.141 -13.945 1 97.94 134 SER B C 1
ATOM 2564 O O . SER B 1 134 ? 0.888 -3.576 -13.883 1 97.94 134 SER B O 1
ATOM 2566 N N . LEU B 1 135 ? 2.854 -3.131 -12.898 1 98.56 135 LEU B N 1
ATOM 2567 C CA . LEU B 1 135 ? 2.395 -3.629 -11.602 1 98.56 135 LEU B CA 1
ATOM 2568 C C . LEU B 1 135 ? 1.425 -2.645 -10.961 1 98.56 135 LEU B C 1
ATOM 2570 O O . LEU B 1 135 ? 0.475 -3.055 -10.289 1 98.56 135 LEU B O 1
ATOM 2574 N N . ARG B 1 136 ? 1.645 -1.303 -11.133 1 98.44 136 ARG B N 1
ATOM 2575 C CA . ARG B 1 136 ? 0.68 -0.307 -10.672 1 98.44 136 ARG B CA 1
ATOM 2576 C C . ARG B 1 136 ? -0.689 -0.542 -11.305 1 98.44 136 ARG B C 1
ATOM 2578 O O . ARG B 1 136 ? -1.714 -0.455 -10.625 1 98.44 136 ARG B O 1
ATOM 2585 N N . VAL B 1 137 ? -0.689 -0.831 -12.594 1 97.81 137 VAL B N 1
ATOM 2586 C CA . VAL B 1 137 ? -1.938 -1.062 -13.312 1 97.81 137 VAL B CA 1
ATOM 2587 C C . VAL B 1 137 ? -2.635 -2.303 -12.758 1 97.81 137 VAL B C 1
ATOM 2589 O O . VAL B 1 137 ? -3.854 -2.309 -12.57 1 97.81 137 VAL B O 1
ATOM 2592 N N . SER B 1 138 ? -1.845 -3.365 -12.508 1 97.88 138 SER B N 1
ATOM 2593 C CA . SER B 1 138 ? -2.412 -4.566 -11.906 1 97.88 138 SER B CA 1
ATOM 2594 C C . SER B 1 138 ? -3.045 -4.254 -10.555 1 97.88 138 SER B C 1
ATOM 2596 O O . SER B 1 138 ? -4.145 -4.723 -10.25 1 97.88 138 SER B O 1
ATOM 2598 N N . TRP B 1 139 ? -2.352 -3.479 -9.711 1 98.5 139 TRP B N 1
ATOM 2599 C CA . TRP B 1 139 ? -2.854 -3.1 -8.398 1 98.5 139 TRP B CA 1
ATOM 2600 C C . TRP B 1 139 ? -4.137 -2.289 -8.516 1 98.5 139 TRP B C 1
ATOM 2602 O O . TRP B 1 139 ? -5.109 -2.545 -7.805 1 98.5 139 TRP B O 1
ATOM 2612 N N . LYS B 1 140 ? -4.191 -1.351 -9.43 1 98 140 LYS B N 1
ATOM 2613 C CA . LYS B 1 140 ? -5.375 -0.525 -9.656 1 98 140 LYS B CA 1
ATOM 2614 C C . LYS B 1 140 ? -6.551 -1.37 -10.133 1 98 140 LYS B C 1
ATOM 2616 O O . LYS B 1 140 ? -7.699 -1.116 -9.75 1 98 140 LYS B O 1
ATOM 2621 N N . TYR B 1 141 ? -6.262 -2.338 -11.008 1 97.75 141 TYR B N 1
ATOM 2622 C CA . TYR B 1 141 ? -7.289 -3.26 -11.477 1 97.75 141 TYR B CA 1
ATOM 2623 C C . TYR B 1 141 ? -7.945 -3.984 -10.305 1 97.75 141 TYR B C 1
ATOM 2625 O O . TYR B 1 141 ? -9.172 -3.953 -10.156 1 97.75 141 TYR B O 1
ATOM 2633 N N . ALA B 1 142 ? -7.133 -4.59 -9.438 1 97.75 142 ALA B N 1
ATOM 2634 C CA . ALA B 1 142 ? -7.648 -5.332 -8.289 1 97.75 142 ALA B CA 1
ATOM 2635 C C . ALA B 1 142 ? -8.461 -4.426 -7.371 1 97.75 142 ALA B C 1
ATOM 2637 O O . ALA B 1 142 ? -9.555 -4.793 -6.934 1 97.75 142 ALA B O 1
ATOM 2638 N N . THR B 1 143 ? -7.918 -3.254 -7.121 1 97.38 143 THR B N 1
ATOM 2639 C CA . THR B 1 143 ? -8.586 -2.287 -6.254 1 97.38 143 THR B CA 1
ATOM 2640 C C . THR B 1 143 ? -9.93 -1.874 -6.844 1 97.38 143 THR B C 1
ATOM 2642 O O . THR B 1 143 ? -10.922 -1.768 -6.121 1 97.38 143 THR B O 1
ATOM 2645 N N . SER B 1 144 ? -9.977 -1.661 -8.133 1 95.75 144 SER B N 1
ATOM 2646 C CA . SER B 1 144 ? -11.203 -1.246 -8.805 1 95.75 144 SER B CA 1
ATOM 2647 C C . SER B 1 144 ? -12.266 -2.336 -8.734 1 95.75 144 SER B C 1
ATOM 2649 O O . SER B 1 144 ? -13.461 -2.062 -8.906 1 95.75 144 SER B O 1
ATOM 2651 N N . LYS B 1 145 ? -11.914 -3.58 -8.469 1 95.12 145 LYS B N 1
ATOM 2652 C CA . LYS B 1 145 ? -12.836 -4.703 -8.328 1 95.12 145 LYS B CA 1
ATOM 2653 C C . LYS B 1 145 ? -13.266 -4.883 -6.879 1 95.12 145 LYS B C 1
ATOM 2655 O O . LYS B 1 145 ? -14.047 -5.781 -6.562 1 95.12 145 LYS B O 1
ATOM 2660 N N . GLY B 1 146 ? -12.719 -4.035 -6.027 1 94.06 146 GLY B N 1
ATOM 2661 C CA . GLY B 1 146 ? -13.109 -4.09 -4.625 1 94.06 146 GLY B CA 1
ATOM 2662 C C . GLY B 1 146 ? -12.281 -5.066 -3.812 1 94.06 146 GLY B C 1
ATOM 2663 O O . GLY B 1 146 ? -12.68 -5.469 -2.719 1 94.06 146 GLY B O 1
ATOM 2664 N N . ILE B 1 147 ? -11.148 -5.512 -4.32 1 97.06 147 ILE B N 1
ATOM 2665 C CA . ILE B 1 147 ? -10.25 -6.406 -3.592 1 97.06 147 ILE B CA 1
ATOM 2666 C C . ILE B 1 147 ? -9.555 -5.641 -2.469 1 97.06 147 ILE B C 1
ATOM 2668 O O . ILE B 1 147 ? -8.836 -4.672 -2.723 1 97.06 147 ILE B O 1
ATOM 2672 N N . THR B 1 148 ? -9.727 -6.039 -1.205 1 97.25 148 THR B N 1
ATOM 2673 C CA . THR B 1 148 ? -9.25 -5.285 -0.053 1 97.25 148 THR B CA 1
ATOM 2674 C C . THR B 1 148 ? -8.219 -6.094 0.733 1 97.25 148 THR B C 1
ATOM 2676 O O . THR B 1 148 ? -7.84 -5.715 1.842 1 97.25 148 THR B O 1
ATOM 2679 N N . GLY B 1 149 ? -7.832 -7.211 0.208 1 97.38 149 GLY B N 1
ATOM 2680 C CA . GLY B 1 149 ? -6.883 -8.109 0.851 1 97.38 149 GLY B CA 1
ATOM 2681 C C . GLY B 1 149 ? -6.582 -9.352 0.029 1 97.38 149 GLY B C 1
ATOM 2682 O O . GLY B 1 149 ? -7.121 -9.516 -1.068 1 97.38 149 GLY B O 1
ATOM 2683 N N . THR B 1 150 ? -5.652 -10.234 0.543 1 97.88 150 THR B N 1
ATOM 2684 C CA . THR B 1 150 ? -5.285 -11.461 -0.159 1 97.88 150 THR B CA 1
ATOM 2685 C C . THR B 1 150 ? -5.234 -12.641 0.804 1 97.88 150 THR B C 1
ATOM 2687 O O . THR B 1 150 ? -5.008 -12.461 2.004 1 97.88 150 THR B O 1
ATOM 2690 N N . PRO B 1 151 ? -5.555 -13.812 0.306 1 98.25 151 PRO B N 1
ATOM 2691 C CA . PRO B 1 151 ? -6.086 -14.062 -1.036 1 98.25 151 PRO B CA 1
ATOM 2692 C C . PRO B 1 151 ? -7.562 -13.695 -1.163 1 98.25 151 PRO B C 1
ATOM 2694 O O . PRO B 1 151 ? -8.305 -13.75 -0.177 1 98.25 151 PRO B O 1
ATOM 2697 N N . GLN B 1 152 ? -7.934 -13.211 -2.26 1 98.06 152 GLN B N 1
ATOM 2698 C CA . GLN B 1 152 ? -9.328 -13.062 -2.646 1 98.06 152 GLN B CA 1
ATOM 2699 C C . GLN B 1 152 ? -9.57 -13.602 -4.055 1 98.06 152 GLN B C 1
ATOM 2701 O O . GLN B 1 152 ? -8.625 -13.812 -4.812 1 98.06 152 GLN B O 1
ATOM 2706 N N . TYR B 1 153 ? -10.875 -13.844 -4.398 1 98.06 153 TYR B N 1
ATOM 2707 C CA . TYR B 1 153 ? -11.18 -14.586 -5.613 1 98.06 153 TYR B CA 1
ATOM 2708 C C . TYR B 1 153 ? -12.414 -14.031 -6.305 1 98.06 153 TYR B C 1
ATOM 2710 O O . TYR B 1 153 ? -13.312 -13.492 -5.648 1 98.06 153 TYR B O 1
ATOM 2718 N N . MET B 1 154 ? -12.422 -14.117 -7.559 1 97.12 154 MET B N 1
ATOM 2719 C CA . MET B 1 154 ? -13.617 -13.945 -8.383 1 97.12 154 MET B CA 1
ATOM 2720 C C . MET B 1 154 ? -13.844 -15.164 -9.266 1 97.12 154 MET B C 1
ATOM 2722 O O . MET B 1 154 ? -12.891 -15.734 -9.805 1 97.12 154 MET B O 1
ATOM 2726 N N . VAL B 1 155 ? -15.078 -15.609 -9.367 1 96.19 155 VAL B N 1
ATOM 2727 C CA . VAL B 1 155 ? -15.477 -16.656 -10.305 1 96.19 155 VAL B CA 1
ATOM 2728 C C . VAL B 1 155 ? -16.328 -16.047 -11.414 1 96.19 155 VAL B C 1
ATOM 2730 O O . VAL B 1 155 ? -17.391 -15.469 -11.141 1 96.19 155 VAL B O 1
ATOM 2733 N N . ASN B 1 156 ? -15.812 -16.156 -12.656 1 94.31 156 ASN B N 1
ATOM 2734 C CA . ASN B 1 156 ? -16.484 -15.562 -13.805 1 94.31 156 ASN B CA 1
ATOM 2735 C C . ASN B 1 156 ? -16.781 -14.086 -13.586 1 94.31 156 ASN B C 1
ATOM 2737 O O . ASN B 1 156 ? -17.875 -13.617 -13.883 1 94.31 156 ASN B O 1
ATOM 2741 N N . GLY B 1 157 ? -15.875 -13.398 -12.898 1 94.31 157 GLY B N 1
ATOM 2742 C CA . GLY B 1 157 ? -15.945 -11.953 -12.734 1 94.31 157 GLY B CA 1
ATOM 2743 C C . GLY B 1 157 ? -16.734 -11.531 -11.516 1 94.31 157 GLY B C 1
ATOM 2744 O O . GLY B 1 157 ? -16.875 -10.336 -11.242 1 94.31 157 GLY B O 1
ATOM 2745 N N . ILE B 1 158 ? -17.219 -12.508 -10.75 1 94.19 158 ILE B N 1
ATOM 2746 C CA . ILE B 1 158 ? -18.047 -12.203 -9.594 1 94.19 158 ILE B CA 1
ATOM 2747 C C . ILE B 1 158 ? -17.25 -12.422 -8.312 1 94.19 158 ILE B C 1
ATOM 2749 O O . ILE B 1 158 ? -16.688 -13.5 -8.102 1 94.19 158 ILE B O 1
ATOM 2753 N N . TRP B 1 159 ? -17.188 -11.398 -7.496 1 93.06 159 TRP B N 1
ATOM 2754 C CA . TRP B 1 159 ? -16.547 -11.516 -6.191 1 93.06 159 TRP B CA 1
ATOM 2755 C C . TRP B 1 159 ? -17.125 -12.695 -5.41 1 93.06 159 TRP B C 1
ATOM 2757 O O . TRP B 1 159 ? -18.344 -12.867 -5.332 1 93.06 159 TRP B O 1
ATOM 2767 N N . THR B 1 160 ? -16.25 -13.508 -4.852 1 92.75 160 THR B N 1
ATOM 2768 C CA . THR B 1 160 ? -16.656 -14.758 -4.227 1 92.75 160 THR B CA 1
ATOM 2769 C C . THR B 1 160 ? -16.062 -14.891 -2.832 1 92.75 160 THR B C 1
ATOM 2771 O O . THR B 1 160 ? -15.117 -15.664 -2.627 1 92.75 160 THR B O 1
ATOM 2774 N N . PRO B 1 161 ? -16.719 -14.273 -1.851 1 87.94 161 PRO B N 1
ATOM 2775 C CA . PRO B 1 161 ? -16.172 -14.32 -0.491 1 87.94 161 PRO B CA 1
ATOM 2776 C C . PRO B 1 161 ? -16.078 -15.742 0.059 1 87.94 161 PRO B C 1
ATOM 2778 O O . PRO B 1 161 ? -15.18 -16.047 0.861 1 87.94 161 PRO B O 1
ATOM 2781 N N . GLY B 1 162 ? -16.953 -16.656 -0.377 1 88.56 162 GLY B N 1
ATOM 2782 C CA . GLY B 1 162 ? -16.906 -18.047 0.073 1 88.56 162 GLY B CA 1
ATOM 2783 C C . GLY B 1 162 ? -15.633 -18.766 -0.316 1 88.56 162 GLY B C 1
ATOM 2784 O O . GLY B 1 162 ? -15.211 -19.703 0.366 1 88.56 162 GLY B O 1
ATOM 2785 N N . ALA B 1 163 ? -15.016 -18.391 -1.373 1 93.12 163 ALA B N 1
ATOM 2786 C CA . ALA B 1 163 ? -13.781 -19.016 -1.845 1 93.12 163 ALA B CA 1
ATOM 2787 C C . ALA B 1 163 ? -12.602 -18.656 -0.947 1 93.12 163 ALA B C 1
ATOM 2789 O O . ALA B 1 163 ? -11.594 -19.375 -0.924 1 93.12 163 ALA B O 1
ATOM 2790 N N . SER B 1 164 ? -12.68 -17.531 -0.157 1 89.12 164 SER B N 1
ATOM 2791 C CA . SER B 1 164 ? -11.57 -17.094 0.68 1 89.12 164 SER B CA 1
ATOM 2792 C C . SER B 1 164 ? -11.32 -18.062 1.831 1 89.12 164 SER B C 1
ATOM 2794 O O . SER B 1 164 ? -10.266 -18.016 2.461 1 89.12 164 SER B O 1
ATOM 2796 N N . ASN B 1 165 ? -12.297 -18.953 2.041 1 89.81 165 ASN B N 1
ATOM 2797 C CA . ASN B 1 165 ? -12.156 -19.938 3.102 1 89.81 165 ASN B CA 1
ATOM 2798 C C . ASN B 1 165 ? -11.531 -21.234 2.58 1 89.81 165 ASN B C 1
ATOM 2800 O O . ASN B 1 165 ? -11.219 -22.141 3.359 1 89.81 165 ASN B O 1
ATOM 2804 N N . CYS B 1 166 ? -11.32 -21.422 1.336 1 96 166 CYS B N 1
ATOM 2805 C CA . CYS B 1 166 ? -10.789 -22.641 0.738 1 96 166 CYS B CA 1
ATOM 2806 C C . CYS B 1 166 ? -9.273 -22.688 0.861 1 96 166 CYS B C 1
ATOM 2808 O O . CYS B 1 166 ? -8.578 -21.766 0.439 1 96 166 CYS B O 1
ATOM 2810 N N . VAL B 1 167 ? -8.789 -23.797 1.422 1 97.44 167 VAL B N 1
ATOM 2811 C CA . VAL B 1 167 ? -7.348 -23.969 1.593 1 97.44 167 VAL B CA 1
ATOM 2812 C C . VAL B 1 167 ? -6.914 -25.312 0.986 1 97.44 167 VAL B C 1
ATOM 2814 O O . VAL B 1 167 ? -5.914 -25.375 0.265 1 97.44 167 VAL B O 1
ATOM 2817 N N . THR B 1 168 ? -7.715 -26.359 1.176 1 98 168 THR B N 1
ATOM 2818 C CA . THR B 1 168 ? -7.367 -27.688 0.711 1 98 168 THR B CA 1
ATOM 2819 C C . THR B 1 168 ? -8.055 -28 -0.614 1 98 168 THR B C 1
ATOM 2821 O O . THR B 1 168 ? -8.992 -27.297 -1.009 1 98 168 THR B O 1
ATOM 2824 N N . VAL B 1 169 ? -7.57 -29.078 -1.233 1 98.25 169 VAL B N 1
ATOM 2825 C CA . VAL B 1 169 ? -8.211 -29.562 -2.449 1 98.25 169 VAL B CA 1
ATOM 2826 C C . VAL B 1 169 ? -9.688 -29.859 -2.172 1 98.25 169 VAL B C 1
ATOM 2828 O O . VAL B 1 169 ? -10.547 -29.578 -3.002 1 98.25 169 VAL B O 1
ATOM 2831 N N . GLN B 1 170 ? -9.945 -30.422 -1.016 1 97.62 170 GLN B N 1
ATOM 2832 C CA . GLN B 1 170 ? -11.305 -30.781 -0.636 1 97.62 170 GLN B CA 1
ATOM 2833 C C . GLN B 1 170 ? -12.18 -29.531 -0.499 1 97.62 170 GLN B C 1
ATOM 2835 O O . GLN B 1 170 ? -13.352 -29.531 -0.887 1 97.62 170 GLN B O 1
ATOM 2840 N N . ASP B 1 171 ? -11.656 -28.469 0.094 1 97.75 171 ASP B N 1
ATOM 2841 C CA . ASP B 1 171 ? -12.391 -27.219 0.185 1 97.75 171 ASP B CA 1
ATOM 2842 C C . ASP B 1 171 ? -12.812 -26.719 -1.197 1 97.75 171 ASP B C 1
ATOM 2844 O O . ASP B 1 171 ? -13.977 -26.359 -1.4 1 97.75 171 ASP B O 1
ATOM 2848 N N . TRP B 1 172 ? -11.891 -26.766 -2.129 1 97.56 172 TRP B N 1
ATOM 2849 C CA . TRP B 1 172 ? -12.141 -26.281 -3.48 1 97.56 172 TRP B CA 1
ATOM 2850 C C . TRP B 1 172 ? -13.148 -27.172 -4.207 1 97.56 172 TRP B C 1
ATOM 2852 O O . TRP B 1 172 ? -14.016 -26.672 -4.926 1 97.56 172 TRP B O 1
ATOM 2862 N N . GLN B 1 173 ? -12.945 -28.453 -4.039 1 96.56 173 GLN B N 1
ATOM 2863 C CA . GLN B 1 173 ? -13.914 -29.391 -4.621 1 96.56 173 GLN B CA 1
ATOM 2864 C C . GLN B 1 173 ? -15.328 -29.094 -4.125 1 96.56 173 GLN B C 1
ATOM 2866 O O . GLN B 1 173 ? -16.266 -29.031 -4.918 1 96.56 173 GLN B O 1
ATOM 2871 N N . SER B 1 174 ? -15.469 -28.922 -2.807 1 95.88 174 SER B N 1
ATOM 2872 C CA . SER B 1 174 ? -16.766 -28.625 -2.217 1 95.88 174 SER B CA 1
ATOM 2873 C C . SER B 1 174 ? -17.312 -27.297 -2.717 1 95.88 174 SER B C 1
ATOM 2875 O O . SER B 1 174 ? -18.5 -27.172 -3.008 1 95.88 174 SER B O 1
ATOM 2877 N N . PHE B 1 175 ? -16.5 -26.328 -2.811 1 96.06 175 PHE B N 1
ATOM 2878 C CA . PHE B 1 175 ? -16.875 -25 -3.258 1 96.06 175 PHE B CA 1
ATOM 2879 C C . PHE B 1 175 ? -17.438 -25.031 -4.676 1 96.06 175 PHE B C 1
ATOM 2881 O O . PHE B 1 175 ? -18.547 -24.547 -4.926 1 96.06 175 PHE B O 1
ATOM 2888 N N . PHE B 1 176 ? -16.703 -25.641 -5.621 1 94.31 176 PHE B N 1
ATOM 2889 C CA . PHE B 1 176 ? -17.125 -25.625 -7.016 1 94.31 176 PHE B CA 1
ATOM 2890 C C . PHE B 1 176 ? -18.312 -26.547 -7.234 1 94.31 176 PHE B C 1
ATOM 2892 O O . PHE B 1 176 ? -19.141 -26.312 -8.117 1 94.31 176 PHE B O 1
ATOM 2899 N N . SER B 1 177 ? -18.375 -27.578 -6.449 1 92.81 177 SER B N 1
ATOM 2900 C CA . SER B 1 177 ? -19.562 -28.422 -6.508 1 92.81 177 SER B CA 1
ATOM 2901 C C . SER B 1 177 ? -20.812 -27.641 -6.117 1 92.81 177 SER B C 1
ATOM 2903 O O . SER B 1 177 ? -21.906 -27.891 -6.637 1 92.81 177 SER B O 1
ATOM 2905 N N . SER B 1 178 ? -20.641 -26.688 -5.25 1 88.88 178 SER B N 1
ATOM 2906 C CA . SER B 1 178 ? -21.766 -25.922 -4.734 1 88.88 178 SER B CA 1
ATOM 2907 C C . SER B 1 178 ? -22.219 -24.844 -5.73 1 88.88 178 SER B C 1
ATOM 2909 O O . SER B 1 178 ? -23.375 -24.453 -5.738 1 88.88 178 SER B O 1
ATOM 2911 N N . ILE B 1 179 ? -21.375 -24.359 -6.559 1 80.69 179 ILE B N 1
ATOM 2912 C CA . ILE B 1 179 ? -21.75 -23.234 -7.402 1 80.69 179 ILE B CA 1
ATOM 2913 C C . ILE B 1 179 ? -22 -23.734 -8.828 1 80.69 179 ILE B C 1
ATOM 2915 O O . ILE B 1 179 ? -22.609 -23.016 -9.633 1 80.69 179 ILE B O 1
ATOM 2919 N N . ILE B 1 180 ? -21.359 -24.828 -9.289 1 67.69 180 ILE B N 1
ATOM 2920 C CA . ILE B 1 180 ? -21.609 -25.391 -10.617 1 67.69 180 ILE B CA 1
ATOM 2921 C C . ILE B 1 180 ? -22.844 -26.297 -10.57 1 67.69 180 ILE B C 1
ATOM 2923 O O . ILE B 1 180 ? -23.547 -26.438 -11.57 1 67.69 180 ILE B O 1
ATOM 2927 N N . SER B 1 181 ? -23.266 -26.672 -9.328 1 53.69 181 SER B N 1
ATOM 2928 C CA . SER B 1 181 ? -24.5 -27.453 -9.305 1 53.69 181 SER B CA 1
ATOM 2929 C C . SER B 1 181 ? -25.719 -26.547 -9.422 1 53.69 181 SER B C 1
ATOM 2931 O O . SER B 1 181 ? -25.688 -25.391 -8.977 1 53.69 181 SER B O 1
#

Secondary structure (DSSP, 8-state):
--SEEES-SS-SEEEEEEE-TT-HHHHHHHHHHHHHHHTSTTTEEEEEEE---TTSTTHHHHHHHHHHHHHH-GGGHHHHHHHHHHSHHHHHTGGGG--HHHHHHHHHHHHHHHH---HHHHHHHHHTTTTHHHHHHHHHHHHHTT--SSSEEEETTEE-GGGGG--SHHHHHHHHHHHH-/--SEEES-SS-SEEEEEEE-TT-HHHHHHHHHHHHHHHTSTTTEEEEEEE---TTSTTHHHHHHHHHHHHHH-GGGHHHHHHHHHHSHHHHHTGGGG--HHHHHHHHHHHHHHHH---HHHHHHHHHTTTTHHHHHHHHHHHHHTT--SSSEEEETTEE-GGGGG--SHHHHHHHHHHHH-

InterPro domains:
  IPR036249 Thioredoxin-like superfamily [SSF52833] (3-164)

Nearest PDB structures (foldseek):
  6eez-assembly1_A  TM=8.031E-01  e=3.142E-06  Wolbachia endosymbiont of Drosophila melanogaster
  4z7x-assembly2_B  TM=7.430E-01  e=1.703E-06  Actinomyces oris
  4z7x-assembly1_A  TM=7.431E-01  e=5.485E-06  Actinomyces oris
  5vyo-assembly4_D  TM=7.223E-01  e=2.468E-05  Burkholderia pseudomallei K96243
  5g1k-assembly1_A  TM=5.533E-01  e=2.657E-03  Escherichia coli

Solvent-accessible surface area (backbone atoms only — not comparable to full-atom values): 18505 Å² total; per-residue (Å²): 130,83,54,51,79,43,60,34,89,78,30,91,39,39,39,40,36,34,32,22,69,63,34,67,54,25,37,60,25,43,64,20,48,49,53,44,43,72,76,37,29,75,45,38,18,39,29,46,30,66,39,50,48,41,86,40,66,47,22,40,64,54,43,34,54,49,50,47,32,49,71,78,36,54,89,34,32,65,42,39,52,55,45,38,41,72,48,33,60,52,59,73,51,61,41,46,74,34,26,48,67,53,46,43,52,51,48,14,48,50,46,20,73,38,50,66,49,60,43,67,60,47,37,47,40,62,76,64,49,69,35,49,65,64,48,51,51,37,36,32,52,43,16,63,73,48,50,64,62,52,44,36,39,23,53,72,84,36,82,32,75,76,57,57,73,38,36,44,43,64,44,46,52,54,51,51,54,62,68,76,96,131,83,53,51,78,43,60,35,89,78,30,89,39,39,39,39,36,35,34,21,68,64,34,68,54,24,38,60,25,42,65,20,48,51,55,43,42,71,76,36,29,75,43,38,17,39,31,47,31,66,40,49,48,41,86,40,66,49,21,40,63,54,43,35,54,47,48,48,31,48,72,77,37,55,89,34,32,66,42,39,52,53,45,37,40,72,48,32,61,52,60,73,52,62,41,45,73,32,25,48,68,54,46,45,51,50,49,14,49,50,48,21,72,38,51,66,49,58,42,65,60,47,36,49,41,60,76,65,49,69,38,50,65,64,48,52,51,37,36,33,52,44,16,62,73,46,50,62,62,52,45,36,40,22,53,72,84,37,81,32,75,78,57,59,74,38,37,44,42,66,42,46,52,54,51,50,54,62,68,76,95

Foldseek 3Di:
DAFAKAADPPAPKEKEWEDFLQDLLRLLQLPQVVVLCVVVRHRYMYGYFYAHDVVLPCRLLLVLLLVVCCVPPVVLNSLSSNQSSVVSCCSSPVCVPPDPLRVLQVSLVSSCVSRVDHSVSSSVCSVVVVCVVVSVVSNVVCVVLVNDDPGWMDMPSHGDPLCSPHRHNVSVVVVCVVVVD/DAFAKAADPPAPKEKEWEDFLQDLLRLLQLVQVVVLCVVVRHHYMYGYFYAHDVVLPCRLLLVLLLVVCCVPPVVLNSLSSNQSSVVNCCSSPVCVPPDPLRVLQVSLVSSCVRRVPHSVSSSVCSVVVVCVVVSVVSNVVCVVLVNPDPGWMDMPSHGDPLCSPHRHNVSVVVVCVVPVD

Organism: NCBI:txid5963

pLDDT: mean 96.28, std 5.44, range [53.53, 98.94]

Radius of gyration: 21.77 Å; Cα contacts (8 Å, |Δi|>4): 624; chains: 2; bounding box: 48×62×46 Å